Protein AF-0000000084715307 (afdb_homodimer)

Nearest PDB structures (foldseek):
  4mh6-assembly1_A  TM=3.300E-01  e=2.765E+00  Vibrio parahaemolyticus RIMD 2210633
  4mh6-assembly1_A  TM=3.294E-01  e=3.209E+00  Vibrio parahaemolyticus RIMD 2210633

Radius of gyration: 19.78 Å; Cα contacts (8 Å, |Δi|>4): 246; chains: 2; bounding box: 57×47×57 Å

Structure (mmCIF, N/CA/C/O backbone):
data_AF-0000000084715307-model_v1
#
loop_
_entity.id
_entity.type
_entity.pdbx_description
1 polymer 'Imidazolone-5-propionate hydrolase'
#
loop_
_atom_site.group_PDB
_atom_site.id
_atom_site.type_symbol
_atom_site.label_atom_id
_atom_site.label_alt_id
_atom_site.label_comp_id
_atom_site.label_asym_id
_atom_site.label_entity_id
_atom_site.label_seq_id
_atom_site.pdbx_PDB_ins_code
_atom_site.Cartn_x
_atom_site.Cartn_y
_atom_site.Cartn_z
_atom_site.occupancy
_atom_site.B_iso_or_equiv
_atom_site.auth_seq_id
_atom_site.auth_comp_id
_atom_site.auth_asym_id
_atom_site.auth_atom_id
_atom_site.pdbx_PDB_model_num
ATOM 1 N N . MET A 1 1 ? -4.516 2.119 36.062 1 20 1 MET A N 1
ATOM 2 C CA . MET A 1 1 ? -4.984 0.834 35.531 1 20 1 MET A CA 1
ATOM 3 C C . MET A 1 1 ? -5.527 0.979 34.125 1 20 1 MET A C 1
ATOM 5 O O . MET A 1 1 ? -6.609 1.532 33.906 1 20 1 MET A O 1
ATOM 9 N N . THR A 1 2 ? -4.93 1.399 33.156 1 21.66 2 THR A N 1
ATOM 10 C CA . THR A 1 2 ? -5.121 2.209 31.953 1 21.66 2 THR A CA 1
ATOM 11 C C . THR A 1 2 ? -5.77 1.385 30.844 1 21.66 2 THR A C 1
ATOM 13 O O . THR A 1 2 ? -5.199 0.388 30.391 1 21.66 2 THR A O 1
ATOM 16 N N . THR A 1 3 ? -7.184 1.209 30.812 1 20.73 3 THR A N 1
ATOM 17 C CA . THR A 1 3 ? -8.109 0.311 30.125 1 20.73 3 THR A CA 1
ATOM 18 C C . THR A 1 3 ? -7.906 0.372 28.625 1 20.73 3 THR A C 1
ATOM 20 O O . THR A 1 3 ? -7.707 1.451 28.062 1 20.73 3 THR A O 1
ATOM 23 N N . ASN A 1 4 ? -7.602 -0.807 27.938 1 20.56 4 ASN A N 1
ATOM 24 C CA . ASN A 1 4 ? -7.25 -1.441 26.672 1 20.56 4 ASN A CA 1
ATOM 25 C C . ASN A 1 4 ? -8.344 -1.237 25.625 1 20.56 4 ASN A C 1
ATOM 27 O O . ASN A 1 4 ? -9.375 -1.904 25.672 1 20.56 4 ASN A O 1
ATOM 31 N N . ILE A 1 5 ? -8.695 -0.092 25.219 1 23.03 5 ILE A N 1
ATOM 32 C CA . ILE A 1 5 ? -9.844 0.34 24.438 1 23.03 5 ILE A CA 1
ATOM 33 C C . ILE A 1 5 ? -9.82 -0.347 23.078 1 23.03 5 ILE A C 1
ATOM 35 O O . ILE A 1 5 ? -10.688 -0.094 22.234 1 23.03 5 ILE A O 1
ATOM 39 N N . VAL A 1 6 ? -8.633 -0.732 22.547 1 25.78 6 VAL A N 1
ATOM 40 C CA . VAL A 1 6 ? -8.594 -0.983 21.109 1 25.78 6 VAL A CA 1
ATOM 41 C C . VAL A 1 6 ? -9.469 -2.188 20.766 1 25.78 6 VAL A C 1
ATOM 43 O O . VAL A 1 6 ? -9.328 -2.789 19.703 1 25.78 6 VAL A O 1
ATOM 46 N N . ASN A 1 7 ? -10.352 -2.641 21.75 1 18.3 7 ASN A N 1
ATOM 47 C CA . ASN A 1 7 ? -10.883 -3.992 21.609 1 18.3 7 ASN A CA 1
ATOM 48 C C . ASN A 1 7 ? -11.797 -4.105 20.391 1 18.3 7 ASN A C 1
ATOM 50 O O . ASN A 1 7 ? -11.641 -5.016 19.578 1 18.3 7 ASN A O 1
ATOM 54 N N . ASN A 1 8 ? -13.109 -3.732 20.531 1 20.03 8 ASN A N 1
ATOM 55 C CA . ASN A 1 8 ? -14.359 -4.398 20.156 1 20.03 8 ASN A CA 1
ATOM 56 C C . ASN A 1 8 ? -14.781 -4.051 18.734 1 20.03 8 ASN A C 1
ATOM 58 O O . ASN A 1 8 ? -15.68 -3.232 18.547 1 20.03 8 ASN A O 1
ATOM 62 N N . ILE A 1 9 ? -14.047 -3.459 17.938 1 24.08 9 ILE A N 1
ATOM 63 C CA . ILE A 1 9 ? -14.727 -3.1 16.703 1 24.08 9 ILE A CA 1
ATOM 64 C C . ILE A 1 9 ? -15.273 -4.359 16.016 1 24.08 9 ILE A C 1
ATOM 66 O O . ILE A 1 9 ? -15.594 -4.344 14.828 1 24.08 9 ILE A O 1
ATOM 70 N N . TYR A 1 10 ? -15.047 -5.633 16.625 1 24.11 10 TYR A N 1
ATOM 71 C CA . TYR A 1 10 ? -15.461 -6.855 15.953 1 24.11 10 TYR A CA 1
ATOM 72 C C . TYR A 1 10 ? -16.984 -6.977 15.922 1 24.11 10 TYR A C 1
ATOM 74 O O . TYR A 1 10 ? -17.562 -7.637 16.781 1 24.11 10 TYR A O 1
ATOM 82 N N . GLY A 1 11 ? -17.688 -5.914 16.062 1 22.72 11 GLY A N 1
ATOM 83 C CA . GLY A 1 11 ? -19.094 -6.312 16.156 1 22.72 11 GLY A CA 1
ATOM 84 C C . GLY A 1 11 ? -19.5 -7.309 15.094 1 22.72 11 GLY A C 1
ATOM 85 O O . GLY A 1 11 ? -18.828 -7.445 14.07 1 22.72 11 GLY A O 1
ATOM 86 N N . ASP A 1 12 ? -20.609 -8.188 15.414 1 21.28 12 ASP A N 1
ATOM 87 C CA . ASP A 1 12 ? -21.297 -9.367 14.898 1 21.28 12 ASP A CA 1
ATOM 88 C C . ASP A 1 12 ? -22.016 -9.047 13.586 1 21.28 12 ASP A C 1
ATOM 90 O O . ASP A 1 12 ? -22.859 -9.82 13.141 1 21.28 12 ASP A O 1
ATOM 94 N N . ASN A 1 13 ? -22.062 -7.828 13.148 1 21.48 13 ASN A N 1
ATOM 95 C CA . ASN A 1 13 ? -23.109 -7.785 12.133 1 21.48 13 ASN A CA 1
ATOM 96 C C . ASN A 1 13 ? -22.875 -8.836 11.055 1 21.48 13 ASN A C 1
ATOM 98 O O . ASN A 1 13 ? -22.016 -8.664 10.195 1 21.48 13 ASN A O 1
ATOM 102 N N . ALA A 1 14 ? -23.109 -10.18 11.438 1 21.52 14 ALA A N 1
ATOM 103 C CA . ALA A 1 14 ? -23.062 -11.414 10.656 1 21.52 14 ALA A CA 1
ATOM 104 C C . ALA A 1 14 ? -23.844 -11.266 9.352 1 21.52 14 ALA A C 1
ATOM 106 O O . ALA A 1 14 ? -23.344 -11.625 8.281 1 21.52 14 ALA A O 1
ATOM 107 N N . ASN A 1 15 ? -25.25 -11.266 9.438 1 21.28 15 ASN A N 1
ATOM 108 C CA . ASN A 1 15 ? -26.141 -12.164 8.695 1 21.28 15 ASN A CA 1
ATOM 109 C C . ASN A 1 15 ? -26.312 -11.719 7.254 1 21.28 15 ASN A C 1
ATOM 111 O O . ASN A 1 15 ? -27.047 -12.359 6.484 1 21.28 15 ASN A O 1
ATOM 115 N N . VAL A 1 16 ? -26.516 -10.414 7.059 1 22 16 VAL A N 1
ATOM 116 C CA . VAL A 1 16 ? -27.266 -10.336 5.809 1 22 16 VAL A CA 1
ATOM 117 C C . VAL A 1 16 ? -26.391 -10.852 4.66 1 22 16 VAL A C 1
ATOM 119 O O . VAL A 1 16 ? -25.453 -10.18 4.238 1 22 16 VAL A O 1
ATOM 122 N N . ALA A 1 17 ? -26.172 -12.148 4.645 1 25.72 17 ALA A N 1
ATOM 123 C CA . ALA A 1 17 ? -25.594 -12.945 3.57 1 25.72 17 ALA A CA 1
ATOM 124 C C . ALA A 1 17 ? -26.234 -12.609 2.227 1 25.72 17 ALA A C 1
ATOM 126 O O . ALA A 1 17 ? -27.219 -13.234 1.834 1 25.72 17 ALA A O 1
ATOM 127 N N . SER A 1 18 ? -26.734 -11.391 1.98 1 25.28 18 SER A N 1
ATOM 128 C CA . SER A 1 18 ? -27.297 -11.414 0.631 1 25.28 18 SER A CA 1
ATOM 129 C C . SER A 1 18 ? -26.328 -12.062 -0.355 1 25.28 18 SER A C 1
ATOM 131 O O . SER A 1 18 ? -25.109 -11.953 -0.198 1 25.28 18 SER A O 1
ATOM 133 N N . THR A 1 19 ? -26.719 -13.141 -0.978 1 23.44 19 THR A N 1
ATOM 134 C CA . THR A 1 19 ? -26.25 -13.906 -2.127 1 23.44 19 THR A CA 1
ATOM 135 C C . THR A 1 19 ? -25.688 -12.977 -3.203 1 23.44 19 THR A C 1
ATOM 137 O O . THR A 1 19 ? -26.375 -12.68 -4.188 1 23.44 19 THR A O 1
ATOM 140 N N . ALA A 1 20 ? -25.5 -11.711 -2.941 1 27.58 20 ALA A N 1
ATOM 141 C CA . ALA A 1 20 ? -24.953 -11.094 -4.145 1 27.58 20 ALA A CA 1
ATOM 142 C C . ALA A 1 20 ? -23.844 -11.945 -4.75 1 27.58 20 ALA A C 1
ATOM 144 O O . ALA A 1 20 ? -23.016 -12.484 -4.031 1 27.58 20 ALA A O 1
ATOM 145 N N . HIS A 1 21 ? -24.047 -12.633 -5.781 1 25.34 21 HIS A N 1
ATOM 146 C CA . HIS A 1 21 ? -23.203 -13.406 -6.691 1 25.34 21 HIS A CA 1
ATOM 147 C C . HIS A 1 21 ? -21.781 -12.852 -6.727 1 25.34 21 HIS A C 1
ATOM 149 O O . HIS A 1 21 ? -21.578 -11.688 -7.082 1 25.34 21 HIS A O 1
ATOM 155 N N . SER A 1 22 ? -21 -13.023 -5.707 1 32.72 22 SER A N 1
ATOM 156 C CA . SER A 1 22 ? -19.547 -12.883 -5.652 1 32.72 22 SER A CA 1
ATOM 157 C C . SER A 1 22 ? -18.906 -13.117 -7.02 1 32.72 22 SER A C 1
ATOM 159 O O . SER A 1 22 ? -19 -14.227 -7.562 1 32.72 22 SER A O 1
ATOM 161 N N . PRO A 1 23 ? -18.938 -12.18 -7.879 1 33.38 23 PRO A N 1
ATOM 162 C CA . PRO A 1 23 ? -18.375 -12.625 -9.156 1 33.38 23 PRO A CA 1
ATOM 163 C C . PRO A 1 23 ? -17.328 -13.719 -8.992 1 33.38 23 PRO A C 1
ATOM 165 O O . PRO A 1 23 ? -16.734 -13.852 -7.918 1 33.38 23 PRO A O 1
ATOM 168 N N . ASN A 1 24 ? -17.281 -14.875 -9.648 1 31.62 24 ASN A N 1
ATOM 169 C CA . ASN A 1 24 ? -16.5 -16.094 -9.719 1 31.62 24 ASN A CA 1
ATOM 170 C C . ASN A 1 24 ? -15.039 -15.852 -9.352 1 31.62 24 ASN A C 1
ATOM 172 O O . ASN A 1 24 ? -14.352 -15.086 -10.031 1 31.62 24 ASN A O 1
ATOM 176 N N . SER A 1 25 ? -14.617 -15.891 -8.039 1 39.28 25 SER A N 1
ATOM 177 C CA . SER A 1 25 ? -13.266 -15.922 -7.5 1 39.28 25 SER A CA 1
ATOM 178 C C . SER A 1 25 ? -12.266 -16.406 -8.547 1 39.28 25 SER A C 1
ATOM 180 O O . SER A 1 25 ? -11.148 -15.875 -8.633 1 39.28 25 SER A O 1
ATOM 182 N N . GLY A 1 26 ? -12.734 -17.453 -9.148 1 37.62 26 GLY A N 1
ATOM 183 C CA . GLY A 1 26 ? -11.914 -18 -10.219 1 37.62 26 GLY A CA 1
ATOM 184 C C . GLY A 1 26 ? -11.664 -17 -11.336 1 37.62 26 GLY A C 1
ATOM 185 O O . GLY A 1 26 ? -10.555 -16.922 -11.875 1 37.62 26 GLY A O 1
ATOM 186 N N . ALA A 1 27 ? -12.797 -16.391 -11.703 1 40.09 27 ALA A N 1
ATOM 187 C CA . ALA A 1 27 ? -12.664 -15.445 -12.82 1 40.09 27 ALA A CA 1
ATOM 188 C C . ALA A 1 27 ? -11.836 -14.234 -12.422 1 40.09 27 ALA A C 1
ATOM 190 O O . ALA A 1 27 ? -11.023 -13.742 -13.211 1 40.09 27 ALA A O 1
ATOM 191 N N . ALA A 1 28 ? -12.094 -13.805 -11.188 1 44.44 28 ALA A N 1
ATOM 192 C CA . ALA A 1 28 ? -11.289 -12.688 -10.695 1 44.44 28 ALA A CA 1
ATOM 193 C C . ALA A 1 28 ? -9.828 -13.094 -10.555 1 44.44 28 ALA A C 1
ATOM 195 O O . ALA A 1 28 ? -8.93 -12.312 -10.883 1 44.44 28 ALA A O 1
ATOM 196 N N . PHE A 1 29 ? -9.648 -14.367 -10.141 1 49.69 29 PHE A N 1
ATOM 197 C CA . PHE A 1 29 ? -8.289 -14.883 -10.086 1 49.69 29 PHE A CA 1
ATOM 198 C C . PHE A 1 29 ? -7.707 -15.031 -11.484 1 49.69 29 PHE A C 1
ATOM 200 O O . PHE A 1 29 ? -6.555 -14.664 -11.727 1 49.69 29 PHE A O 1
ATOM 207 N N . ALA A 1 30 ? -8.594 -15.5 -12.32 1 45.97 30 ALA A N 1
ATOM 208 C CA . ALA A 1 30 ? -8.141 -15.648 -13.703 1 45.97 30 ALA A CA 1
ATOM 209 C C . ALA A 1 30 ? -7.812 -14.289 -14.32 1 45.97 30 ALA A C 1
ATOM 211 O O . ALA A 1 30 ? -6.805 -14.141 -15.016 1 45.97 30 ALA A O 1
ATOM 212 N N . SER A 1 31 ? -8.625 -13.359 -14.047 1 56.69 31 SER A N 1
ATOM 213 C CA . SER A 1 31 ? -8.383 -12.023 -14.578 1 56.69 31 SER A CA 1
ATOM 214 C C . SER A 1 31 ? -7.18 -11.367 -13.906 1 56.69 31 SER A C 1
ATOM 216 O O . SER A 1 31 ? -6.355 -10.742 -14.57 1 56.69 31 SER A O 1
ATOM 218 N N . GLY A 1 32 ? -7.082 -11.664 -12.594 1 67.38 32 GLY A N 1
ATOM 219 C CA . GLY A 1 32 ? -5.895 -11.18 -11.898 1 67.38 32 GLY A CA 1
ATOM 220 C C . GLY A 1 32 ? -4.613 -11.82 -12.406 1 67.38 32 GLY A C 1
ATOM 221 O O . GLY A 1 32 ? -3.607 -11.141 -12.594 1 67.38 32 GLY A O 1
ATOM 222 N N . ASN A 1 33 ? -4.809 -12.977 -12.812 1 79.56 33 ASN A N 1
ATOM 223 C CA . ASN A 1 33 ? -3.652 -13.711 -13.305 1 79.56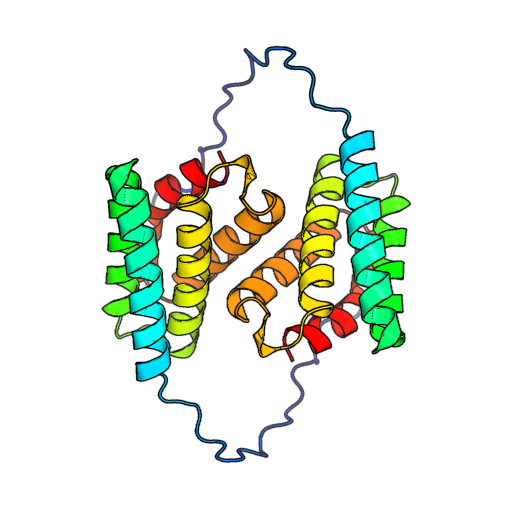 33 ASN A CA 1
ATOM 224 C C . ASN A 1 33 ? -3.188 -13.188 -14.664 1 79.56 33 ASN A C 1
ATOM 226 O O . ASN A 1 33 ? -1.988 -13.039 -14.898 1 79.56 33 ASN A O 1
ATOM 230 N N . ALA A 1 34 ? -4.148 -12.898 -15.453 1 84.56 34 ALA A N 1
ATOM 231 C CA . ALA A 1 34 ? -3.768 -12.375 -16.766 1 84.56 34 ALA A CA 1
ATOM 232 C C . ALA A 1 34 ? -3.059 -11.031 -16.641 1 84.56 34 ALA A C 1
ATOM 234 O O . ALA A 1 34 ? -2.068 -10.773 -17.328 1 84.56 34 ALA A O 1
ATOM 235 N N . ILE A 1 35 ? -3.504 -10.281 -15.797 1 92.12 35 ILE A N 1
ATOM 236 C CA . ILE A 1 35 ? -2.961 -8.938 -15.641 1 92.12 35 ILE A CA 1
ATOM 237 C C . ILE A 1 35 ? -1.547 -9.008 -15.07 1 92.12 35 ILE A C 1
ATOM 239 O O . ILE A 1 35 ? -0.634 -8.352 -15.57 1 92.12 35 ILE A O 1
ATOM 243 N N . ILE A 1 36 ? -1.388 -9.844 -14.086 1 96.19 36 ILE A N 1
ATOM 244 C CA . ILE A 1 36 ? -0.059 -9.906 -13.484 1 96.19 36 ILE A CA 1
ATOM 245 C C . ILE A 1 36 ? 0.923 -10.531 -14.477 1 96.19 36 ILE A C 1
ATOM 247 O O . ILE A 1 36 ? 2.086 -10.125 -14.547 1 96.19 36 ILE A O 1
ATOM 251 N N . ASN A 1 37 ? 0.492 -11.461 -15.266 1 95.62 37 ASN A N 1
ATOM 252 C CA . ASN A 1 37 ? 1.367 -12.062 -16.266 1 95.62 37 ASN A CA 1
ATOM 253 C C . ASN A 1 37 ? 1.799 -11.055 -17.328 1 95.62 37 ASN A C 1
ATOM 255 O O . ASN A 1 37 ? 2.93 -11.102 -17.812 1 95.62 37 ASN A O 1
ATOM 259 N N . GLN A 1 38 ? 0.954 -10.219 -17.609 1 96.38 38 GLN A N 1
ATOM 260 C CA . GLN A 1 38 ? 1.314 -9.148 -18.531 1 96.38 38 GLN A CA 1
ATOM 261 C C . GLN A 1 38 ? 2.406 -8.258 -17.938 1 96.38 38 GLN A C 1
ATOM 263 O O . GLN A 1 38 ? 3.365 -7.902 -18.625 1 96.38 38 GLN A O 1
ATOM 268 N N . HIS A 1 39 ? 2.258 -7.883 -16.719 1 97.44 39 HIS A N 1
ATOM 269 C CA . HIS A 1 39 ? 3.275 -7.066 -16.062 1 97.44 39 HIS A CA 1
ATOM 270 C C . HIS A 1 39 ? 4.609 -7.801 -15.992 1 97.44 39 HIS A C 1
ATOM 272 O O . HIS A 1 39 ? 5.66 -7.215 -16.25 1 97.44 39 HIS A O 1
ATOM 278 N N . ILE A 1 40 ? 4.531 -9.047 -15.656 1 98 40 ILE A N 1
ATOM 279 C CA . ILE A 1 40 ? 5.742 -9.852 -15.555 1 98 40 ILE A CA 1
ATOM 280 C C . ILE A 1 40 ? 6.426 -9.93 -16.922 1 98 40 ILE A C 1
ATOM 282 O O . ILE A 1 40 ? 7.652 -9.859 -17.016 1 98 40 ILE A O 1
ATOM 286 N N . GLY A 1 41 ? 5.621 -10.078 -17.922 1 97.12 41 GLY A N 1
ATOM 287 C CA . GLY A 1 41 ? 6.176 -10.055 -19.266 1 97.12 41 GLY A CA 1
ATOM 288 C C . GLY A 1 41 ? 6.906 -8.766 -19.578 1 97.12 41 GLY A C 1
ATOM 289 O O . GLY A 1 41 ? 7.984 -8.789 -20.172 1 97.12 41 GLY A O 1
ATOM 290 N N . ASN A 1 42 ? 6.359 -7.66 -19.219 1 97.38 42 ASN A N 1
ATOM 291 C CA . ASN A 1 42 ? 6.992 -6.363 -19.422 1 97.38 42 ASN A CA 1
ATOM 292 C C . ASN A 1 42 ? 8.305 -6.246 -18.656 1 97.38 42 ASN A C 1
ATOM 294 O O . ASN A 1 42 ? 9.273 -5.668 -19.141 1 97.38 42 ASN A O 1
ATOM 298 N N . ILE A 1 43 ? 8.344 -6.758 -17.484 1 98.12 43 ILE A N 1
ATOM 299 C CA . ILE A 1 43 ? 9.539 -6.723 -16.656 1 98.12 43 ILE A CA 1
ATOM 300 C C . ILE A 1 43 ? 10.641 -7.574 -17.281 1 98.12 43 ILE A C 1
ATOM 302 O O . ILE A 1 43 ? 11.812 -7.188 -17.281 1 98.12 43 ILE A O 1
A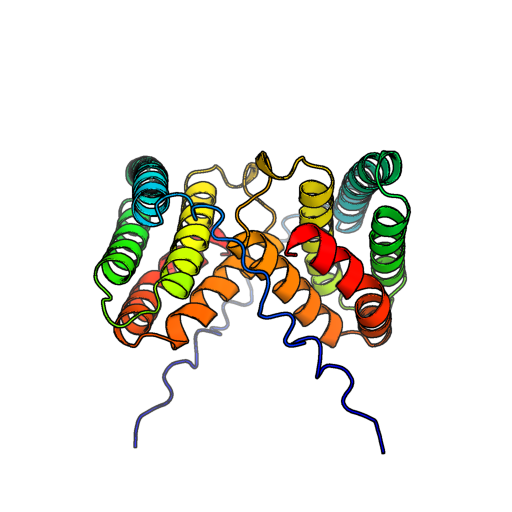TOM 306 N N . GLN A 1 44 ? 10.227 -8.703 -17.797 1 96.69 44 GLN A N 1
ATOM 307 C CA . GLN A 1 44 ? 11.156 -9.695 -18.344 1 96.69 44 GLN A CA 1
ATOM 308 C C . GLN A 1 44 ? 12.008 -9.094 -19.453 1 96.69 44 GLN A C 1
ATOM 310 O O . GLN A 1 44 ? 13.172 -9.469 -19.625 1 96.69 44 GLN A O 1
ATOM 315 N N . GLN A 1 45 ? 11.453 -8.164 -20.141 1 94.56 45 GLN A N 1
ATOM 316 C CA . GLN A 1 45 ? 12.156 -7.531 -21.25 1 94.56 45 GLN A CA 1
ATOM 317 C C . GLN A 1 45 ? 13.375 -6.758 -20.766 1 94.56 45 GLN A C 1
ATOM 319 O O . GLN A 1 45 ? 14.367 -6.629 -21.5 1 94.56 45 GLN A O 1
ATOM 324 N N . GLY A 1 46 ? 13.359 -6.332 -19.562 1 94.5 46 GLY A N 1
ATOM 325 C CA . GLY A 1 46 ? 14.461 -5.516 -19.078 1 94.5 46 GLY A CA 1
ATOM 326 C C . GLY A 1 46 ? 15.211 -6.152 -17.922 1 94.5 46 GLY A C 1
ATOM 327 O O . GLY A 1 46 ? 16.359 -5.781 -17.641 1 94.5 46 GLY A O 1
ATOM 328 N N . ASN A 1 47 ? 14.555 -7.062 -17.234 1 97.44 47 ASN A N 1
ATOM 329 C CA . ASN A 1 47 ? 15.133 -7.652 -16.031 1 97.44 47 ASN A CA 1
ATOM 330 C C . ASN A 1 47 ? 14.617 -9.07 -15.805 1 97.44 47 ASN A C 1
ATOM 332 O O . ASN A 1 47 ? 13.648 -9.266 -15.062 1 97.44 47 ASN A O 1
ATOM 336 N N . GLN A 1 48 ? 15.305 -10.062 -16.312 1 97.94 48 GLN A N 1
ATOM 337 C CA . GLN A 1 48 ? 14.883 -11.453 -16.281 1 97.94 48 GLN A CA 1
ATOM 338 C C . GLN A 1 48 ? 14.852 -11.977 -14.844 1 97.94 48 GLN A C 1
ATOM 340 O O . GLN A 1 48 ? 13.953 -12.734 -14.477 1 97.94 48 GLN A O 1
ATOM 345 N N . GLU A 1 49 ? 15.82 -11.594 -14.078 1 98.44 49 GLU A N 1
ATOM 346 C CA . GLU A 1 49 ? 15.891 -12.055 -12.695 1 98.44 49 GLU A CA 1
ATOM 347 C C . GLU A 1 49 ? 14.688 -11.578 -11.898 1 98.44 49 GLU A C 1
ATOM 349 O O . GLU A 1 49 ? 14.086 -12.352 -11.148 1 98.44 49 GLU A O 1
ATOM 354 N N . LEU A 1 50 ? 14.391 -10.336 -12.102 1 98.75 50 LEU A N 1
ATOM 355 C CA . LEU A 1 50 ? 13.234 -9.773 -11.414 1 98.75 50 LEU A CA 1
ATOM 356 C C . LEU A 1 50 ? 11.945 -10.445 -11.867 1 98.75 50 LEU A C 1
ATOM 358 O O . LEU A 1 50 ? 11.094 -10.773 -11.047 1 98.75 50 LEU A O 1
ATOM 362 N N . ALA A 1 51 ? 11.789 -10.68 -13.133 1 98.75 51 ALA A N 1
ATOM 363 C CA . ALA A 1 51 ? 10.609 -11.367 -13.664 1 98.75 51 ALA A CA 1
ATOM 364 C C . ALA A 1 51 ? 10.484 -12.773 -13.078 1 98.75 51 ALA A C 1
ATOM 366 O O . ALA A 1 51 ? 9.391 -13.188 -12.688 1 98.75 51 ALA A O 1
ATOM 367 N N . ASN A 1 52 ? 11.578 -13.453 -12.992 1 98.69 52 ASN A N 1
ATOM 368 C CA . ASN A 1 52 ? 11.586 -14.797 -12.43 1 98.69 52 ASN A CA 1
ATOM 369 C C . ASN A 1 52 ? 11.164 -14.789 -10.961 1 98.69 52 ASN A C 1
ATOM 371 O O . ASN A 1 52 ? 10.477 -15.703 -10.5 1 98.69 52 ASN A O 1
ATOM 375 N N . ALA A 1 53 ? 11.609 -13.773 -10.234 1 98.81 53 ALA A N 1
ATOM 376 C CA . ALA A 1 53 ? 11.211 -13.664 -8.828 1 98.81 53 ALA A CA 1
ATOM 377 C C . ALA A 1 53 ? 9.695 -13.547 -8.703 1 98.81 53 ALA A C 1
ATOM 379 O O . ALA A 1 53 ? 9.078 -14.273 -7.91 1 98.81 53 ALA A O 1
ATOM 380 N N . PHE A 1 54 ? 9.109 -12.688 -9.484 1 98.69 54 PHE A N 1
ATOM 381 C CA . PHE A 1 54 ? 7.66 -12.539 -9.461 1 98.69 54 PHE A CA 1
ATOM 382 C C . PHE A 1 54 ? 6.969 -13.836 -9.859 1 98.69 54 PHE A C 1
ATOM 384 O O . PHE A 1 54 ? 5.977 -14.234 -9.25 1 98.69 54 PHE A O 1
ATOM 391 N N . LYS A 1 55 ? 7.469 -14.531 -10.891 1 98.19 55 LYS A N 1
ATOM 392 C CA . LYS A 1 55 ? 6.867 -15.773 -11.375 1 98.19 55 LYS A CA 1
ATOM 393 C C . LYS A 1 55 ? 6.867 -16.844 -10.289 1 98.19 55 LYS A C 1
ATOM 395 O O . LYS A 1 55 ? 5.883 -17.562 -10.125 1 98.19 55 LYS A O 1
ATOM 400 N N . ASN A 1 56 ? 7.875 -16.906 -9.602 1 98.25 56 ASN A N 1
ATOM 401 C CA . ASN A 1 56 ? 7.992 -17.953 -8.578 1 98.25 56 ASN A CA 1
ATOM 402 C C . ASN A 1 56 ? 7.066 -17.688 -7.398 1 98.25 56 ASN A C 1
ATOM 404 O O . ASN A 1 56 ? 6.453 -18.609 -6.859 1 98.25 56 ASN A O 1
ATOM 408 N N . VAL A 1 57 ? 6.965 -16.422 -7 1 98 57 VAL A N 1
ATOM 409 C CA . VAL A 1 57 ? 6.023 -16.094 -5.934 1 98 57 VAL A CA 1
ATOM 410 C C . VAL A 1 57 ? 4.594 -16.344 -6.406 1 98 57 VAL A C 1
ATOM 412 O O . VAL A 1 57 ? 3.781 -16.906 -5.664 1 98 57 VAL A O 1
ATOM 415 N N . LEU A 1 58 ? 4.352 -15.969 -7.625 1 97.38 58 LEU A N 1
ATOM 416 C CA . LEU A 1 58 ? 3.021 -16.188 -8.18 1 97.38 58 LEU A CA 1
ATOM 417 C C . LEU A 1 58 ? 2.695 -17.688 -8.234 1 97.38 58 LEU A C 1
ATOM 419 O O . LEU A 1 58 ? 1.584 -18.094 -7.887 1 97.38 58 LEU A O 1
ATOM 423 N N . GLU A 1 59 ? 3.641 -18.453 -8.641 1 96.5 59 GLU A N 1
ATOM 424 C CA . GLU A 1 59 ? 3.441 -19.906 -8.727 1 96.5 59 GLU A CA 1
ATOM 425 C C . GLU A 1 59 ? 3.189 -20.5 -7.344 1 96.5 59 GLU A C 1
ATOM 427 O O . GLU A 1 59 ? 2.328 -21.375 -7.184 1 96.5 59 GLU A O 1
ATOM 432 N N . ALA A 1 60 ? 3.967 -20.047 -6.375 1 96.38 60 ALA A N 1
ATOM 433 C CA . ALA A 1 60 ? 3.75 -20.516 -5.008 1 96.38 60 ALA A CA 1
ATOM 434 C C . ALA A 1 60 ? 2.34 -20.172 -4.531 1 96.38 60 ALA A C 1
ATOM 436 O O . ALA A 1 60 ? 1.698 -20.984 -3.852 1 96.38 60 ALA A O 1
ATOM 437 N N . LEU A 1 61 ? 1.895 -19 -4.879 1 95.31 61 LEU A N 1
ATOM 438 C CA . LEU A 1 61 ? 0.556 -18.547 -4.508 1 95.31 61 LEU A CA 1
ATOM 439 C C . LEU A 1 61 ? -0.509 -19.422 -5.156 1 95.31 61 LEU A C 1
ATOM 441 O O . LEU A 1 61 ? -1.479 -19.828 -4.504 1 95.31 61 LEU A O 1
ATOM 445 N N . LYS A 1 62 ? -0.333 -19.766 -6.352 1 92.06 62 LYS A N 1
ATOM 446 C CA . LYS A 1 62 ? -1.31 -20.516 -7.137 1 92.06 62 LYS A CA 1
ATOM 447 C C . LYS A 1 62 ? -1.378 -21.969 -6.691 1 92.06 62 LYS A C 1
ATOM 449 O O . LYS A 1 62 ? -2.441 -22.594 -6.738 1 92.06 62 LYS A O 1
ATOM 454 N N . THR A 1 63 ? -0.321 -22.406 -6.254 1 92.25 63 THR A N 1
ATOM 455 C CA . THR A 1 63 ? -0.249 -23.844 -6.016 1 92.25 63 THR A CA 1
ATOM 456 C C . THR A 1 63 ? -0.417 -24.156 -4.531 1 92.25 63 THR A C 1
ATOM 458 O O . THR A 1 63 ? -0.419 -25.328 -4.133 1 92.25 63 THR A O 1
ATOM 461 N N . ASP A 1 64 ? -0.502 -23.078 -3.73 1 91.25 64 ASP A N 1
ATOM 462 C CA . ASP A 1 64 ? -0.66 -23.297 -2.295 1 91.25 64 ASP A CA 1
ATOM 463 C C . ASP A 1 64 ? -2.102 -23.656 -1.949 1 91.25 64 ASP A C 1
ATOM 465 O O . ASP A 1 64 ? -2.91 -22.781 -1.639 1 91.25 64 ASP A O 1
ATOM 469 N N . ALA A 1 65 ? -2.381 -24.891 -1.797 1 85.75 65 ALA A N 1
ATOM 470 C CA . ALA A 1 65 ? -3.734 -25.391 -1.562 1 85.75 65 ALA A CA 1
ATOM 471 C C . ALA A 1 65 ? -4.168 -25.141 -0.122 1 85.75 65 ALA A C 1
ATOM 473 O O . ALA A 1 65 ? -5.363 -25.109 0.176 1 85.75 65 ALA A O 1
ATOM 474 N N . ALA A 1 66 ? -3.232 -25.016 0.735 1 88.81 66 ALA A N 1
ATOM 475 C CA . ALA A 1 66 ? -3.541 -24.844 2.154 1 88.81 66 ALA A CA 1
ATOM 476 C C . ALA A 1 66 ? -3.885 -23.406 2.48 1 88.81 66 ALA A C 1
ATOM 478 O O . ALA A 1 66 ? -4.445 -23.109 3.543 1 88.81 66 ALA A O 1
ATOM 479 N N . LEU A 1 67 ? -3.566 -22.516 1.613 1 92.75 67 LEU A N 1
ATOM 480 C CA . LEU A 1 67 ? -3.809 -21.094 1.848 1 92.75 67 LEU A CA 1
ATOM 481 C C . LEU A 1 67 ? -5.285 -20.75 1.66 1 92.75 67 LEU A C 1
ATOM 483 O O . LEU A 1 67 ? -5.887 -21.125 0.654 1 92.75 67 LEU A O 1
ATOM 487 N N . ASP A 1 68 ? -5.891 -20.062 2.67 1 93.69 68 ASP A N 1
ATOM 488 C CA . ASP A 1 68 ? -7.262 -19.562 2.58 1 93.69 68 ASP A CA 1
ATOM 489 C C . ASP A 1 68 ? -7.473 -18.766 1.297 1 93.69 68 ASP A C 1
ATOM 491 O O . ASP A 1 68 ? -6.641 -17.938 0.931 1 93.69 68 ASP A O 1
ATOM 495 N N . PRO A 1 69 ? -8.523 -19.047 0.59 1 93.12 69 PRO A N 1
ATOM 496 C CA . PRO A 1 69 ? -8.781 -18.344 -0.669 1 93.12 69 PRO A CA 1
ATOM 497 C C . PRO A 1 69 ? -8.766 -16.828 -0.512 1 93.12 69 PRO A C 1
ATOM 499 O O . PRO A 1 69 ? -8.305 -16.109 -1.406 1 93.12 69 PRO A O 1
ATOM 502 N N . ALA A 1 70 ? -9.242 -16.312 0.577 1 93.75 70 ALA A N 1
ATOM 503 C CA . ALA A 1 70 ? -9.25 -14.875 0.79 1 93.75 70 ALA A CA 1
ATOM 504 C C . ALA A 1 70 ? -7.824 -14.336 0.924 1 93.75 70 ALA A C 1
ATOM 506 O O . ALA A 1 70 ? -7.508 -13.266 0.397 1 93.75 70 ALA A O 1
ATOM 507 N N . LYS A 1 71 ? -7.008 -15.055 1.601 1 96.25 71 LYS A N 1
ATOM 508 C CA . LYS A 1 71 ? -5.609 -14.656 1.753 1 96.25 71 LYS A CA 1
ATOM 509 C C . LYS A 1 71 ? -4.859 -14.781 0.431 1 96.25 71 LYS A C 1
ATOM 511 O O . LYS A 1 71 ? -3.975 -13.969 0.138 1 96.25 71 LYS A O 1
ATOM 516 N N . ARG A 1 72 ? -5.238 -15.742 -0.317 1 95.5 72 ARG A N 1
ATOM 517 C CA . ARG A 1 72 ? -4.645 -15.891 -1.642 1 95.5 72 ARG A CA 1
ATOM 518 C C . ARG A 1 72 ? -4.984 -14.703 -2.531 1 95.5 72 ARG A C 1
ATOM 520 O O . ARG A 1 72 ? -4.109 -14.156 -3.209 1 95.5 72 ARG A O 1
ATOM 527 N N . ALA A 1 73 ? -6.219 -14.359 -2.473 1 94.25 73 ALA A N 1
ATOM 528 C CA . ALA A 1 73 ? -6.664 -13.219 -3.268 1 94.25 73 ALA A CA 1
ATOM 529 C C . ALA A 1 73 ? -5.973 -11.93 -2.82 1 94.25 73 ALA A C 1
ATOM 531 O O . ALA A 1 73 ? -5.574 -11.109 -3.65 1 94.25 73 ALA A O 1
ATOM 532 N N . GLU A 1 74 ? -5.805 -11.789 -1.535 1 96.38 74 GLU A N 1
ATOM 533 C CA . GLU A 1 74 ? -5.109 -10.633 -0.974 1 96.38 74 GLU A CA 1
ATOM 534 C C . GLU A 1 74 ? -3.674 -10.555 -1.483 1 96.38 74 GLU A C 1
ATOM 536 O O . GLU A 1 74 ? -3.248 -9.516 -1.993 1 96.38 74 GLU A O 1
ATOM 541 N N . ALA A 1 75 ? -2.992 -11.609 -1.423 1 97 75 ALA A N 1
ATOM 542 C CA . ALA A 1 75 ? -1.597 -11.648 -1.852 1 97 75 ALA A CA 1
ATOM 543 C C . ALA A 1 75 ? -1.479 -11.438 -3.357 1 97 75 ALA A C 1
ATOM 545 O O . ALA A 1 75 ? -0.546 -10.773 -3.824 1 97 75 ALA A O 1
ATOM 546 N N . GLU A 1 76 ? -2.393 -12.008 -4.055 1 96.81 76 GLU A N 1
ATOM 547 C CA . GLU A 1 76 ? -2.367 -11.852 -5.508 1 96.81 76 GLU A CA 1
ATOM 548 C C . GLU A 1 76 ? -2.547 -10.383 -5.906 1 96.81 76 GLU A C 1
ATOM 550 O O . GLU A 1 76 ? -1.869 -9.898 -6.812 1 96.81 76 GLU A O 1
ATOM 555 N N . GLN A 1 77 ? -3.445 -9.727 -5.293 1 97.25 77 GLN A N 1
ATOM 556 C CA . GLN A 1 77 ? -3.662 -8.305 -5.566 1 97.25 77 GLN A CA 1
ATOM 557 C C . GLN A 1 77 ? -2.42 -7.488 -5.23 1 97.25 77 GLN A C 1
ATOM 559 O O . GLN A 1 77 ? -2.023 -6.609 -5.996 1 97.25 77 GLN A O 1
ATOM 564 N N . GLN A 1 78 ? -1.816 -7.75 -4.145 1 98 78 GLN A N 1
ATOM 565 C CA . GLN A 1 78 ? -0.605 -7.047 -3.734 1 98 78 GLN A CA 1
ATOM 566 C C . GLN A 1 78 ? 0.542 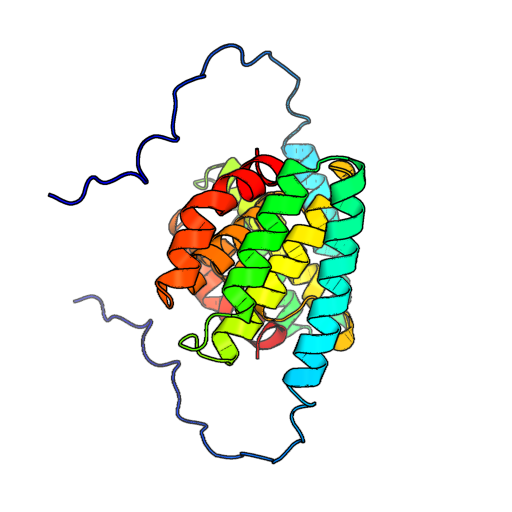-7.316 -4.703 1 98 78 GLN A C 1
ATOM 568 O O . GLN A 1 78 ? 1.239 -6.391 -5.121 1 98 78 GLN A O 1
ATOM 573 N N . LEU A 1 79 ? 0.665 -8.562 -5.062 1 98.5 79 LEU A N 1
ATOM 574 C CA . LEU A 1 79 ? 1.729 -8.93 -5.988 1 98.5 79 LEU A CA 1
ATOM 575 C C . LEU A 1 79 ? 1.518 -8.266 -7.348 1 98.5 79 LEU A C 1
ATOM 577 O O . LEU A 1 79 ? 2.479 -7.832 -7.984 1 98.5 79 LEU A O 1
ATOM 581 N N . THR A 1 80 ? 0.286 -8.242 -7.777 1 98.19 80 THR A N 1
ATOM 582 C CA . THR A 1 80 ? -0.04 -7.609 -9.047 1 98.19 80 THR A CA 1
ATOM 583 C C . THR A 1 80 ? 0.325 -6.129 -9.023 1 98.19 80 THR A C 1
ATOM 585 O O . THR A 1 80 ? 0.91 -5.613 -9.977 1 98.19 80 THR A O 1
ATOM 588 N N . PHE A 1 81 ? 0.027 -5.512 -7.961 1 98.19 81 PHE A N 1
ATOM 589 C CA . PHE A 1 81 ? 0.383 -4.105 -7.797 1 98.19 81 PHE A CA 1
ATOM 590 C C . PHE A 1 81 ? 1.894 -3.92 -7.867 1 98.19 81 PHE A C 1
ATOM 592 O O . PHE A 1 81 ? 2.381 -3.014 -8.547 1 98.19 81 PHE A O 1
ATOM 599 N N . LEU A 1 82 ? 2.609 -4.711 -7.203 1 98.75 82 LEU A N 1
ATOM 600 C CA . LEU A 1 82 ? 4.062 -4.586 -7.176 1 98.75 82 LEU A CA 1
ATOM 601 C C . LEU A 1 82 ? 4.656 -4.848 -8.555 1 98.75 82 LEU A C 1
ATOM 603 O O . LEU A 1 82 ? 5.609 -4.18 -8.961 1 98.75 82 LEU A O 1
ATOM 607 N N . ALA A 1 83 ? 4.07 -5.828 -9.227 1 98.69 83 ALA A N 1
ATOM 608 C CA . ALA A 1 83 ? 4.543 -6.105 -10.578 1 98.69 83 ALA A CA 1
ATOM 609 C C . ALA A 1 83 ? 4.273 -4.922 -11.508 1 98.69 83 ALA A C 1
ATOM 611 O O . ALA A 1 83 ? 5.102 -4.59 -12.359 1 98.69 83 ALA A O 1
ATOM 612 N N . GLU A 1 84 ? 3.139 -4.367 -11.359 1 98.25 84 GLU A N 1
ATOM 613 C CA . GLU A 1 84 ? 2.826 -3.17 -12.133 1 98.25 84 GLU A CA 1
ATOM 614 C C . GLU A 1 84 ? 3.848 -2.066 -11.875 1 98.25 84 GLU A C 1
ATOM 616 O O . GLU A 1 84 ? 4.328 -1.426 -12.82 1 98.25 84 GLU A O 1
ATOM 621 N N . GLN A 1 85 ? 4.141 -1.836 -10.602 1 98.12 85 GLN A N 1
ATOM 622 C CA . GLN A 1 85 ? 5.125 -0.814 -10.258 1 98.12 85 GLN A CA 1
ATOM 623 C C . GLN A 1 85 ? 6.496 -1.153 -10.844 1 98.12 85 GLN A C 1
ATOM 625 O O . GLN A 1 85 ? 7.195 -0.274 -11.344 1 98.12 85 GLN A O 1
ATOM 630 N N . ALA A 1 86 ? 6.844 -2.391 -10.797 1 98.56 86 ALA A N 1
ATOM 631 C CA . ALA A 1 86 ? 8.164 -2.816 -11.258 1 98.56 86 ALA A CA 1
ATOM 632 C C . ALA A 1 86 ? 8.289 -2.656 -12.773 1 98.56 86 ALA A C 1
ATOM 634 O O . ALA A 1 86 ? 9.398 -2.533 -13.297 1 98.56 86 ALA A O 1
ATOM 635 N N . ALA A 1 87 ? 7.145 -2.691 -13.422 1 97.62 87 ALA A N 1
ATOM 636 C CA . ALA A 1 87 ? 7.145 -2.566 -14.875 1 97.62 87 ALA A CA 1
ATOM 637 C C . ALA A 1 87 ? 7.238 -1.104 -15.297 1 97.62 87 ALA A C 1
ATOM 639 O O . ALA A 1 87 ? 7.445 -0.805 -16.484 1 97.62 87 ALA A O 1
ATOM 640 N N . LYS A 1 88 ? 7.094 -0.249 -14.406 1 96.5 88 LYS A N 1
ATOM 641 C CA . LYS A 1 88 ? 7.164 1.184 -14.68 1 96.5 88 LYS A CA 1
ATOM 642 C C . LYS A 1 88 ? 8.586 1.709 -14.484 1 96.5 88 LYS A C 1
ATOM 644 O O . LYS A 1 88 ? 9.375 1.116 -13.75 1 96.5 88 LYS A O 1
ATOM 649 N N . SER A 1 89 ? 8.789 2.875 -15.18 1 94.75 89 SER A N 1
ATOM 650 C CA . SER A 1 89 ? 10.016 3.596 -14.828 1 94.75 89 SER A CA 1
ATOM 651 C C . SER A 1 89 ? 9.938 4.16 -13.414 1 94.75 89 SER A C 1
ATOM 653 O O . SER A 1 89 ? 8.844 4.336 -12.867 1 94.75 89 SER A O 1
ATOM 655 N N . LYS A 1 90 ? 11.047 4.391 -12.812 1 94.19 90 LYS A N 1
ATOM 656 C CA . LYS A 1 90 ? 11.102 4.832 -11.43 1 94.19 90 LYS A CA 1
ATOM 657 C C . LYS A 1 90 ? 10.25 6.082 -11.211 1 94.19 90 LYS A C 1
ATOM 659 O O . LYS A 1 90 ? 9.578 6.215 -10.188 1 94.19 90 LYS A O 1
ATOM 664 N N . GLN A 1 91 ? 10.195 6.973 -12.18 1 93.62 91 GLN A N 1
ATOM 665 C CA . GLN A 1 91 ? 9.5 8.25 -12.047 1 93.62 91 GLN A CA 1
ATOM 666 C C . GLN A 1 91 ? 7.984 8.062 -12.109 1 93.62 91 GLN A C 1
ATOM 668 O O . GLN A 1 91 ? 7.23 8.93 -11.664 1 93.62 91 GLN A O 1
ATOM 673 N N . GLN A 1 92 ? 7.559 6.914 -12.586 1 96 92 GLN A N 1
ATOM 674 C CA . GLN A 1 92 ? 6.129 6.68 -12.781 1 96 92 GLN A CA 1
ATOM 675 C C . GLN A 1 92 ? 5.555 5.828 -11.656 1 96 92 GLN A C 1
ATOM 677 O O . GLN A 1 92 ? 4.34 5.613 -11.594 1 96 92 GLN A O 1
ATOM 682 N N . ARG A 1 93 ? 6.469 5.473 -10.758 1 97.69 93 ARG A N 1
ATOM 683 C CA . ARG A 1 93 ? 6.027 4.594 -9.688 1 97.69 93 ARG A CA 1
ATOM 684 C C . ARG A 1 93 ? 5.332 5.383 -8.578 1 97.69 93 ARG A C 1
ATOM 686 O O . ARG A 1 93 ? 5.512 6.598 -8.477 1 97.69 93 ARG A O 1
ATOM 693 N N . GLN A 1 94 ? 4.551 4.629 -7.906 1 97.12 94 GLN A N 1
ATOM 694 C CA . GLN A 1 94 ? 4.062 5.191 -6.652 1 97.12 94 GLN A CA 1
ATOM 695 C C . GLN A 1 94 ? 5.219 5.527 -5.711 1 97.12 94 GLN A C 1
ATOM 697 O O . GLN A 1 94 ? 6.309 4.961 -5.836 1 97.12 94 GLN A O 1
ATOM 702 N N . PRO A 1 95 ? 4.906 6.457 -4.793 1 95.75 95 PRO A N 1
ATOM 703 C CA . PRO A 1 95 ? 5.953 6.805 -3.83 1 95.75 95 PRO A CA 1
ATOM 704 C C . PRO A 1 95 ? 6.43 5.605 -3.018 1 95.75 95 PRO A C 1
ATOM 706 O O . PRO A 1 95 ? 5.668 4.66 -2.801 1 95.75 95 PRO A O 1
ATOM 709 N N . LEU A 1 96 ? 7.559 5.695 -2.541 1 97.44 96 LEU A N 1
ATOM 710 C CA . LEU A 1 96 ? 8.242 4.602 -1.859 1 97.44 96 LEU A CA 1
ATOM 711 C C . LEU A 1 96 ? 7.441 4.125 -0.655 1 97.44 96 LEU A C 1
ATOM 713 O O . LEU A 1 96 ? 7.355 2.92 -0.399 1 97.44 96 LEU A O 1
ATOM 717 N N . ALA A 1 97 ? 6.875 5.016 0.072 1 97.38 97 ALA A N 1
ATOM 718 C CA . ALA A 1 97 ? 6.133 4.652 1.274 1 97.38 97 ALA A CA 1
ATOM 719 C C . ALA A 1 97 ? 4.949 3.754 0.936 1 97.38 97 ALA A C 1
ATOM 721 O O . ALA A 1 97 ? 4.59 2.869 1.717 1 97.38 97 ALA A O 1
ATOM 722 N N . VAL A 1 98 ? 4.348 3.982 -0.213 1 98.31 98 VAL A N 1
ATOM 723 C CA . VAL A 1 98 ? 3.227 3.164 -0.666 1 98.31 98 VAL A CA 1
ATOM 724 C C . VAL A 1 98 ? 3.727 1.777 -1.064 1 98.31 98 VAL A C 1
ATOM 726 O O . VAL A 1 98 ? 3.162 0.764 -0.646 1 98.31 98 VAL A O 1
ATOM 729 N N . ILE A 1 99 ? 4.781 1.796 -1.799 1 98.75 99 ILE A N 1
ATOM 730 C CA . ILE A 1 99 ? 5.363 0.536 -2.25 1 98.75 99 ILE A CA 1
ATOM 731 C C . ILE A 1 99 ? 5.781 -0.299 -1.042 1 98.75 99 ILE A C 1
ATOM 733 O O . ILE A 1 99 ? 5.477 -1.492 -0.969 1 98.75 99 ILE A O 1
ATOM 737 N N . LYS A 1 100 ? 6.391 0.306 -0.089 1 98.56 100 LYS A N 1
ATOM 738 C CA . LYS A 1 100 ? 6.852 -0.398 1.104 1 98.56 100 LYS A CA 1
ATOM 739 C C . LYS A 1 100 ? 5.676 -0.941 1.91 1 98.56 100 LYS A C 1
ATOM 741 O O . LYS A 1 100 ? 5.773 -2.006 2.523 1 98.56 100 LYS A O 1
ATOM 746 N N . SER A 1 101 ? 4.617 -0.191 1.933 1 98.62 101 SER A N 1
ATOM 747 C CA . SER A 1 101 ? 3.424 -0.669 2.623 1 98.62 101 SER A CA 1
ATOM 748 C C . SER A 1 101 ? 2.91 -1.966 2.006 1 98.62 101 SER A C 1
ATOM 750 O O . SER A 1 101 ? 2.549 -2.9 2.723 1 98.62 101 SER A O 1
ATOM 752 N N . VAL A 1 102 ? 2.918 -2.027 0.715 1 98.69 102 VAL A N 1
ATOM 753 C CA . VAL A 1 102 ? 2.383 -3.201 0.033 1 98.69 102 VAL A CA 1
ATOM 754 C C . VAL A 1 102 ? 3.354 -4.371 0.178 1 98.69 102 VAL A C 1
ATOM 756 O O . VAL A 1 102 ? 2.932 -5.516 0.351 1 98.69 102 VAL A O 1
ATOM 759 N N . LEU A 1 103 ? 4.645 -4.059 0.131 1 98.75 103 LEU A N 1
ATOM 760 C CA . LEU A 1 103 ? 5.633 -5.094 0.403 1 98.75 103 LEU A CA 1
ATOM 761 C C . LEU A 1 103 ? 5.426 -5.691 1.791 1 98.75 103 LEU A C 1
ATOM 763 O O . LEU A 1 103 ? 5.469 -6.914 1.958 1 98.75 103 LEU A O 1
ATOM 767 N N . SER A 1 104 ? 5.156 -4.879 2.734 1 98 104 SER A N 1
ATOM 768 C CA . SER A 1 104 ? 4.887 -5.348 4.09 1 98 104 SER A CA 1
ATOM 769 C C . SER A 1 104 ? 3.596 -6.156 4.148 1 98 104 SER A C 1
ATOM 771 O O . SER A 1 104 ? 3.492 -7.117 4.914 1 98 104 SER A O 1
ATOM 773 N N . GLY A 1 105 ? 2.662 -5.723 3.363 1 97.88 105 GLY A N 1
ATOM 774 C CA . GLY A 1 105 ? 1.396 -6.438 3.307 1 97.88 105 GLY A CA 1
ATOM 775 C C . GLY A 1 105 ? 1.541 -7.875 2.85 1 97.88 105 GLY A C 1
ATOM 776 O O . GLY A 1 105 ? 1.019 -8.789 3.49 1 97.88 105 GLY A O 1
ATOM 777 N N . ILE A 1 106 ? 2.254 -8.094 1.796 1 97.62 106 ILE A N 1
ATOM 778 C CA . ILE A 1 106 ? 2.385 -9.453 1.286 1 97.62 106 ILE A CA 1
ATOM 779 C C . ILE A 1 106 ? 3.217 -10.289 2.256 1 97.62 106 ILE A C 1
ATOM 781 O O . ILE A 1 106 ? 2.957 -11.477 2.438 1 97.62 106 ILE A O 1
ATOM 785 N N . ALA A 1 107 ? 4.242 -9.672 2.879 1 97.25 107 ALA A N 1
ATOM 786 C CA . ALA A 1 107 ? 5.035 -10.383 3.879 1 97.25 107 ALA A CA 1
ATOM 787 C C . ALA A 1 107 ? 4.152 -10.891 5.016 1 97.25 107 ALA A C 1
ATOM 789 O O . ALA A 1 107 ? 4.359 -11.992 5.523 1 97.25 107 ALA A O 1
ATOM 790 N N . GLN A 1 108 ? 3.213 -10.125 5.375 1 96.5 108 GLN A N 1
ATOM 791 C CA . GLN A 1 108 ? 2.297 -10.539 6.434 1 96.5 108 GLN A CA 1
ATOM 792 C C . GLN A 1 108 ? 1.447 -11.727 5.996 1 96.5 108 GLN A C 1
ATOM 794 O O . GLN A 1 108 ? 1.196 -12.641 6.785 1 96.5 108 GLN A O 1
ATOM 799 N N . VAL A 1 109 ? 1.027 -11.766 4.777 1 96.25 109 VAL A N 1
ATOM 800 C CA . VAL A 1 109 ? 0.178 -12.844 4.281 1 96.25 109 VAL A CA 1
ATOM 801 C C . VAL A 1 109 ? 0.967 -14.148 4.246 1 96.25 109 VAL A C 1
ATOM 803 O O . VAL A 1 109 ? 0.409 -15.227 4.477 1 96.25 109 VAL A O 1
ATOM 806 N N . THR A 1 110 ? 2.227 -14.008 3.979 1 95.56 110 THR A N 1
ATOM 807 C CA . THR A 1 110 ? 3.041 -15.211 3.826 1 95.56 110 THR A CA 1
ATOM 808 C C . THR A 1 110 ? 3.092 -15.992 5.133 1 95.56 110 THR A C 1
ATOM 810 O O . THR A 1 110 ? 3.385 -17.188 5.129 1 95.56 110 THR A O 1
ATOM 813 N N . THR A 1 111 ? 2.822 -15.352 6.23 1 94.75 111 THR A N 1
ATOM 814 C CA . THR A 1 111 ? 2.902 -16.016 7.527 1 94.75 111 THR A CA 1
ATOM 815 C C . THR A 1 111 ? 1.801 -17.062 7.672 1 94.75 111 THR A C 1
ATOM 817 O O . THR A 1 111 ? 1.85 -17.906 8.57 1 94.75 111 THR A O 1
ATOM 820 N N . PHE A 1 112 ? 0.906 -17.094 6.789 1 94.56 112 PHE A N 1
ATOM 821 C CA . PHE A 1 112 ? -0.226 -18 6.863 1 94.56 112 PHE A CA 1
ATOM 822 C C . PHE A 1 112 ? 0.053 -19.266 6.066 1 94.56 112 PHE A C 1
ATOM 824 O O . PHE A 1 112 ? -0.759 -20.203 6.062 1 94.56 112 PHE A O 1
ATOM 831 N N . SER A 1 113 ? 1.167 -19.328 5.391 1 94.88 113 SER A N 1
ATOM 832 C CA . SER A 1 113 ? 1.506 -20.453 4.531 1 94.88 113 SER A CA 1
ATOM 833 C C . SER A 1 113 ? 3.008 -20.719 4.527 1 94.88 113 SER A C 1
ATOM 835 O O . SER A 1 113 ? 3.793 -19.844 4.141 1 94.88 113 SER A O 1
ATOM 837 N N . VAL A 1 114 ? 3.369 -21.922 4.852 1 93.94 114 VAL A N 1
ATOM 838 C CA . VAL A 1 114 ? 4.777 -22.297 4.859 1 93.94 114 VAL A CA 1
ATOM 839 C C . VAL A 1 114 ? 5.348 -22.219 3.445 1 93.94 114 VAL A C 1
ATOM 841 O O . VAL A 1 114 ? 6.457 -21.719 3.244 1 93.94 114 VAL A O 1
ATOM 844 N N . ASN A 1 115 ? 4.582 -22.672 2.539 1 94.62 115 ASN A N 1
ATOM 845 C CA . ASN A 1 115 ? 5.035 -22.672 1.152 1 94.62 115 ASN A CA 1
ATOM 846 C C . ASN A 1 115 ? 5.234 -21.25 0.625 1 94.62 115 ASN A C 1
ATOM 848 O O . ASN A 1 115 ? 6.25 -20.953 -0.006 1 94.62 115 ASN A O 1
ATOM 852 N N . LEU A 1 116 ? 4.328 -20.422 0.94 1 96.25 116 LEU A N 1
ATOM 853 C CA . LEU A 1 116 ? 4.445 -19.031 0.49 1 96.25 116 LEU A CA 1
ATOM 854 C C . LEU A 1 116 ? 5.57 -18.312 1.224 1 96.25 116 LEU A C 1
ATOM 856 O O . LEU A 1 116 ? 6.277 -17.5 0.634 1 96.25 116 LEU A O 1
ATOM 860 N N . SER A 1 117 ? 5.66 -18.609 2.453 1 97.19 117 SER A N 1
ATOM 861 C CA . SER A 1 117 ? 6.734 -18.016 3.232 1 97.19 117 SER A CA 1
ATOM 862 C C . SER A 1 117 ? 8.102 -18.359 2.658 1 97.19 117 SER A C 1
ATOM 864 O O . SER A 1 117 ? 8.977 -17.5 2.533 1 97.19 117 SER A O 1
ATOM 866 N N . LYS A 1 118 ? 8.289 -19.547 2.279 1 97.38 118 LYS A N 1
ATOM 867 C CA . LYS A 1 118 ? 9.562 -19.984 1.708 1 97.38 118 LYS A CA 1
ATOM 868 C C . LYS A 1 118 ? 9.836 -19.281 0.38 1 97.38 118 LYS A C 1
ATOM 870 O O . LYS A 1 118 ? 10.961 -18.844 0.129 1 97.38 118 LYS A O 1
ATOM 875 N N . ALA A 1 119 ? 8.82 -19.234 -0.463 1 97.81 119 ALA A N 1
ATOM 876 C CA . ALA A 1 119 ? 8.969 -18.531 -1.732 1 97.81 119 ALA A CA 1
ATOM 877 C C . ALA A 1 119 ? 9.344 -17.062 -1.507 1 97.81 119 ALA A C 1
ATOM 879 O O . ALA A 1 119 ? 10.234 -16.531 -2.172 1 97.81 119 ALA A O 1
ATOM 880 N N . TRP A 1 120 ? 8.734 -16.484 -0.545 1 98.12 120 TRP A N 1
ATOM 881 C CA . TRP A 1 120 ? 8.977 -15.07 -0.277 1 98.12 120 TRP A CA 1
ATOM 882 C C . TRP A 1 120 ? 10.367 -14.867 0.319 1 98.12 120 TRP A C 1
ATOM 884 O O . TRP A 1 120 ? 11.039 -13.875 0.016 1 98.12 120 TRP A O 1
ATOM 894 N N . GLU A 1 121 ? 10.758 -15.68 1.134 1 98.12 121 GLU A N 1
ATOM 895 C CA . GLU A 1 121 ? 12.094 -15.594 1.713 1 98.12 121 GLU A CA 1
ATOM 896 C C . GLU A 1 121 ? 13.164 -15.641 0.629 1 98.12 121 GLU A C 1
ATOM 898 O O . GLU A 1 121 ? 14.203 -14.984 0.749 1 98.12 121 GLU A O 1
ATOM 903 N N . THR A 1 122 ? 12.883 -16.375 -0.368 1 98.38 122 THR A N 1
ATOM 904 C CA . THR A 1 122 ? 13.859 -16.562 -1.433 1 98.38 122 THR A CA 1
ATOM 905 C C . THR A 1 122 ? 13.797 -15.422 -2.441 1 98.38 122 THR A C 1
ATOM 907 O O . THR A 1 122 ? 14.82 -14.883 -2.85 1 98.38 122 THR A O 1
ATOM 910 N N . PHE A 1 123 ? 12.609 -15.023 -2.83 1 98.56 123 PHE A N 1
ATOM 911 C CA . PHE A 1 123 ? 12.453 -14.164 -3.996 1 98.56 123 PHE A CA 1
ATOM 912 C C . PHE A 1 123 ? 12.016 -12.766 -3.578 1 98.56 123 PHE A C 1
ATOM 914 O O . PHE A 1 123 ? 12.148 -11.812 -4.348 1 98.56 123 PHE A O 1
ATOM 921 N N . GLY A 1 124 ? 11.391 -12.633 -2.375 1 98.38 124 GLY A N 1
ATOM 922 C CA . GLY A 1 124 ? 10.93 -11.352 -1.861 1 98.38 124 GLY A CA 1
ATOM 923 C C . GLY A 1 124 ? 12.016 -10.297 -1.835 1 98.38 124 GLY A C 1
ATOM 924 O O . GLY A 1 124 ? 11.797 -9.156 -2.264 1 98.38 124 GLY A O 1
ATOM 925 N N . PRO A 1 125 ? 13.211 -10.609 -1.418 1 98.5 125 PRO A N 1
ATOM 926 C CA . PRO A 1 125 ? 14.297 -9.633 -1.358 1 98.5 125 PRO A CA 1
ATOM 927 C C . PRO A 1 125 ? 14.664 -9.078 -2.732 1 98.5 125 PRO A C 1
ATOM 929 O O . PRO A 1 125 ? 15.039 -7.906 -2.85 1 98.5 125 PRO A O 1
ATOM 932 N N . VAL A 1 126 ? 14.586 -9.82 -3.77 1 98.62 126 VAL A N 1
ATOM 933 C CA . VAL A 1 126 ? 14.859 -9.352 -5.125 1 98.62 126 VAL A CA 1
ATOM 934 C C . VAL A 1 126 ? 13.828 -8.297 -5.527 1 98.62 126 VAL A C 1
ATOM 936 O O . VAL A 1 126 ? 14.195 -7.234 -6.035 1 98.62 126 VAL A O 1
ATOM 939 N N . ILE A 1 127 ? 12.57 -8.594 -5.211 1 98.81 127 ILE A N 1
ATOM 940 C CA . ILE A 1 127 ? 11.477 -7.691 -5.551 1 98.81 127 ILE A CA 1
ATOM 941 C C . ILE A 1 127 ? 11.586 -6.41 -4.727 1 98.81 127 ILE A C 1
ATOM 943 O O . ILE A 1 127 ? 11.539 -5.309 -5.277 1 98.81 127 ILE A O 1
ATOM 947 N N . ALA A 1 128 ? 11.789 -6.586 -3.467 1 98.69 128 ALA A N 1
ATOM 948 C CA . ALA A 1 128 ? 11.898 -5.441 -2.57 1 98.69 128 ALA A CA 1
ATOM 949 C C . ALA A 1 128 ? 13.109 -4.582 -2.918 1 98.69 128 ALA A C 1
ATOM 951 O O . ALA A 1 128 ? 13.031 -3.352 -2.891 1 98.69 128 ALA A O 1
ATOM 952 N N . GLY A 1 129 ? 14.195 -5.199 -3.229 1 98.25 129 GLY A N 1
ATOM 953 C CA . GLY A 1 129 ? 15.398 -4.469 -3.588 1 98.25 129 GLY A CA 1
ATOM 954 C C . GLY A 1 129 ? 15.234 -3.623 -4.836 1 98.25 129 GLY A C 1
ATOM 955 O O . GLY A 1 129 ? 15.711 -2.484 -4.887 1 98.25 129 GLY A O 1
ATOM 956 N N . TYR A 1 130 ? 14.602 -4.156 -5.777 1 98.38 130 TYR A N 1
ATOM 957 C CA . TYR A 1 130 ? 14.398 -3.434 -7.027 1 98.38 130 TYR A CA 1
ATOM 958 C C . TYR A 1 130 ? 13.461 -2.25 -6.824 1 98.38 130 TYR A C 1
ATOM 960 O O . TYR A 1 130 ? 13.688 -1.167 -7.371 1 98.38 130 TYR A O 1
ATOM 968 N N . LEU A 1 131 ? 12.391 -2.498 -6.039 1 98.38 131 LEU A N 1
ATOM 969 C CA . LEU A 1 131 ? 11.32 -1.511 -5.941 1 98.38 131 LEU A CA 1
ATOM 970 C C . LEU A 1 131 ? 11.609 -0.498 -4.84 1 98.38 131 LEU A C 1
ATOM 972 O O . LEU A 1 131 ? 11.164 0.65 -4.914 1 98.38 131 LEU A O 1
ATOM 976 N N . ALA A 1 132 ? 12.273 -0.88 -3.799 1 94.56 132 ALA A N 1
ATOM 977 C CA . ALA A 1 132 ? 12.414 -0.023 -2.623 1 94.56 132 ALA A CA 1
ATOM 978 C C . ALA A 1 132 ? 13.875 0.268 -2.324 1 94.56 132 ALA A C 1
ATOM 980 O O . ALA A 1 132 ? 14.203 0.872 -1.3 1 94.56 132 ALA A O 1
ATOM 981 N N . GLY A 1 133 ? 14.797 -0.24 -3.182 1 85.06 133 GLY A N 1
ATOM 982 C CA . GLY A 1 133 ? 16.219 -0.006 -2.977 1 85.06 133 GLY A CA 1
ATOM 983 C C . GLY A 1 133 ? 16.734 1.201 -3.732 1 85.06 133 GLY A C 1
ATOM 984 O O . GLY A 1 133 ? 16.062 1.727 -4.617 1 85.06 133 GLY A O 1
ATOM 985 N N . MET B 1 1 ? 18.5 -25.75 16.359 1 19.58 1 MET B N 1
ATOM 986 C CA . MET B 1 1 ? 19 -24.453 16.781 1 19.58 1 MET B CA 1
ATOM 987 C C . MET B 1 1 ? 18.781 -23.391 15.703 1 19.58 1 MET B C 1
ATOM 989 O O . MET B 1 1 ? 19.391 -23.453 14.633 1 19.58 1 MET B O 1
ATOM 993 N N . THR B 1 2 ? 17.688 -23 15.25 1 21.95 2 THR B N 1
ATOM 994 C CA . THR B 1 2 ? 17.062 -22.609 13.992 1 21.95 2 THR B CA 1
ATOM 995 C C . THR B 1 2 ? 17.375 -21.156 13.664 1 21.95 2 THR B C 1
ATOM 997 O O . THR B 1 2 ? 17.016 -20.266 14.43 1 21.95 2 THR B O 1
ATOM 1000 N N . THR B 1 3 ? 18.625 -20.812 13.07 1 21.02 3 THR B N 1
ATOM 1001 C CA . THR B 1 3 ? 19.375 -19.562 12.914 1 21.02 3 THR B CA 1
ATOM 1002 C C . THR B 1 3 ? 18.516 -18.5 12.227 1 21.02 3 THR B C 1
ATOM 1004 O O . THR B 1 3 ? 17.781 -18.797 11.289 1 21.02 3 THR B O 1
ATOM 1007 N N . ASN B 1 4 ? 18.312 -17.328 12.859 1 20.42 4 ASN B N 1
ATOM 1008 C CA . ASN B 1 4 ? 17.688 -16 12.852 1 20.42 4 ASN B CA 1
ATOM 1009 C C . ASN B 1 4 ? 18.094 -15.203 11.617 1 20.42 4 ASN B C 1
ATOM 1011 O O . ASN B 1 4 ? 19.172 -14.617 11.586 1 20.42 4 ASN B O 1
ATOM 1015 N N . ILE B 1 5 ? 17.875 -15.633 10.438 1 23.41 5 ILE B N 1
ATOM 1016 C CA . ILE B 1 5 ? 18.406 -15.117 9.18 1 23.41 5 ILE B CA 1
ATOM 1017 C C . ILE B 1 5 ? 17.953 -13.672 8.984 1 23.41 5 ILE B C 1
ATOM 1019 O O . ILE B 1 5 ? 18.406 -13 8.047 1 23.41 5 ILE B O 1
ATOM 1023 N N . VAL B 1 6 ? 16.766 -13.312 9.477 1 26.44 6 VAL B N 1
ATOM 1024 C CA . VAL B 1 6 ? 16.156 -12.094 8.961 1 26.44 6 VAL B CA 1
ATOM 1025 C C . VAL B 1 6 ? 17 -10.883 9.375 1 26.44 6 VAL B C 1
ATOM 1027 O O . VAL B 1 6 ? 16.547 -9.742 9.266 1 26.44 6 VAL B O 1
ATOM 1030 N N . ASN B 1 7 ? 18.203 -11.18 10.023 1 18.84 7 ASN B N 1
ATOM 1031 C CA . ASN B 1 7 ? 18.797 -10.062 10.75 1 18.84 7 ASN B CA 1
ATOM 1032 C C . ASN B 1 7 ? 19.297 -8.977 9.805 1 18.84 7 ASN B C 1
ATOM 1034 O O . ASN B 1 7 ? 19.031 -7.793 10.023 1 18.84 7 ASN B O 1
ATOM 1038 N N . ASN B 1 8 ? 20.453 -9.219 9.102 1 20.81 8 ASN B N 1
ATOM 1039 C CA . ASN B 1 8 ? 21.578 -8.32 8.883 1 20.81 8 ASN B CA 1
ATOM 1040 C C . ASN B 1 8 ? 21.375 -7.441 7.652 1 20.81 8 ASN B C 1
ATOM 1042 O O . ASN B 1 8 ? 22.016 -7.645 6.621 1 20.81 8 ASN B O 1
ATOM 1046 N N . ILE B 1 9 ? 20.281 -7.43 7.043 1 24.12 9 ILE B N 1
ATOM 1047 C CA . ILE B 1 9 ? 20.344 -6.656 5.809 1 24.12 9 ILE B CA 1
ATOM 1048 C C . ILE B 1 9 ? 20.781 -5.227 6.121 1 24.12 9 ILE B C 1
ATOM 1050 O O . ILE B 1 9 ? 20.562 -4.312 5.324 1 24.12 9 ILE B O 1
ATOM 1054 N N . TYR B 1 10 ? 20.938 -4.855 7.484 1 24.25 10 TYR B N 1
ATOM 1055 C CA . TYR B 1 10 ? 21.281 -3.471 7.793 1 24.25 10 TYR B CA 1
ATOM 1056 C C . TYR B 1 10 ? 22.719 -3.174 7.434 1 24.25 10 TYR B C 1
ATOM 1058 O O . TYR B 1 10 ? 23.594 -3.137 8.305 1 24.25 10 TYR B O 1
ATOM 1066 N N . GLY B 1 11 ? 23.344 -3.898 6.535 1 22.8 11 GLY B N 1
ATOM 1067 C CA . GLY B 1 11 ? 24.734 -3.496 6.438 1 22.8 11 GLY B CA 1
ATOM 1068 C C . GLY B 1 11 ? 24.906 -1.994 6.328 1 22.8 11 GLY B C 1
ATOM 1069 O O . GLY B 1 11 ? 23.969 -1.275 5.973 1 22.8 11 GLY B O 1
ATOM 1070 N N . ASP B 1 12 ? 26.156 -1.47 6.848 1 21.36 12 ASP B N 1
ATOM 1071 C CA . ASP B 1 12 ? 26.781 -0.185 7.129 1 21.36 12 ASP B CA 1
ATOM 1072 C C . ASP B 1 12 ? 27.062 0.581 5.84 1 21.36 12 ASP B C 1
ATOM 1074 O O . ASP B 1 12 ? 27.844 1.54 5.836 1 21.36 12 ASP B O 1
ATOM 1078 N N . ASN B 1 13 ? 26.828 0.001 4.68 1 21.55 13 ASN B N 1
ATOM 1079 C CA . ASN B 1 13 ? 27.531 0.81 3.684 1 21.55 13 ASN B CA 1
ATOM 1080 C C . ASN B 1 13 ? 27.109 2.273 3.756 1 21.55 13 ASN B C 1
ATOM 1082 O O . ASN B 1 13 ? 26.031 2.639 3.275 1 21.55 13 ASN B O 1
ATOM 1086 N N . ALA B 1 14 ? 27.562 2.941 4.898 1 23 14 ALA B N 1
ATOM 1087 C CA . ALA B 1 14 ? 27.406 4.344 5.27 1 23 14 ALA B CA 1
ATOM 1088 C C . ALA B 1 14 ? 27.844 5.266 4.137 1 23 14 ALA B C 1
ATOM 1090 O O . ALA B 1 14 ? 27.234 6.309 3.898 1 23 14 ALA B O 1
ATOM 1091 N N . ASN B 1 15 ? 29.141 5.141 3.713 1 21.44 15 ASN B N 1
ATOM 1092 C CA . ASN B 1 15 ? 29.953 6.344 3.541 1 21.44 15 ASN B CA 1
ATOM 1093 C C . ASN B 1 15 ? 29.531 7.129 2.301 1 21.44 15 ASN B C 1
ATOM 1095 O O . ASN B 1 15 ? 29.766 8.336 2.223 1 21.44 15 ASN B O 1
ATOM 1099 N N . VAL B 1 16 ? 29.656 6.43 1.106 1 22.52 16 VAL B N 1
ATOM 1100 C CA . VAL B 1 16 ? 29.922 7.383 0.034 1 22.52 16 VAL B CA 1
ATOM 1101 C C . VAL B 1 16 ? 28.688 8.234 -0.219 1 22.52 16 VAL B C 1
ATOM 1103 O O . VAL B 1 16 ? 27.781 7.836 -0.964 1 22.52 16 VAL B O 1
ATOM 1106 N N . ALA B 1 17 ? 28.109 8.562 0.788 1 24.22 17 ALA B N 1
ATOM 1107 C CA . ALA B 1 17 ? 26.938 9.43 0.629 1 24.22 17 ALA B CA 1
ATOM 1108 C C . ALA B 1 17 ? 27.297 10.695 -0.144 1 24.22 17 ALA B C 1
ATOM 1110 O O . ALA B 1 17 ? 27.938 11.602 0.395 1 24.22 17 ALA B O 1
ATOM 1111 N N . SER B 1 18 ? 27.781 10.453 -1.341 1 24.86 18 SER B N 1
ATOM 1112 C CA . SER B 1 18 ? 27.922 11.719 -2.049 1 24.86 18 SER B CA 1
ATOM 1113 C C . SER B 1 18 ? 26.719 12.625 -1.802 1 24.86 18 SER B C 1
ATOM 1115 O O . SER B 1 18 ? 25.625 12.141 -1.479 1 24.86 18 SER B O 1
ATOM 1117 N N . THR B 1 19 ? 26.953 13.836 -1.469 1 23.62 19 THR B N 1
ATOM 1118 C CA . THR B 1 19 ? 26.156 15.047 -1.342 1 23.62 19 THR B CA 1
ATOM 1119 C C . THR B 1 19 ? 25.109 15.117 -2.447 1 23.62 19 THR B C 1
ATOM 1121 O O . THR B 1 19 ? 25.297 15.812 -3.447 1 23.62 19 THR B O 1
ATOM 1124 N N . ALA B 1 20 ? 24.844 14.047 -3.16 1 26.83 20 ALA B N 1
ATOM 1125 C CA . ALA B 1 20 ? 23.812 14.398 -4.133 1 26.83 20 ALA B CA 1
ATOM 1126 C C . ALA B 1 20 ? 22.688 15.203 -3.475 1 26.83 20 ALA B C 1
ATOM 1128 O O . ALA B 1 20 ? 22.281 14.898 -2.354 1 26.83 20 ALA B O 1
ATOM 1129 N N . HIS B 1 21 ? 22.516 16.422 -3.656 1 25.62 21 HIS B N 1
ATOM 1130 C CA . HIS B 1 21 ? 21.516 17.438 -3.338 1 25.62 21 HIS B CA 1
ATOM 1131 C C . HIS B 1 21 ? 20.125 16.828 -3.229 1 25.62 21 HIS B C 1
ATOM 1133 O O . HIS B 1 21 ? 19.625 16.219 -4.18 1 25.62 21 HIS B O 1
ATOM 1139 N N . SER B 1 22 ? 19.766 16.156 -2.152 1 32.25 22 SER B N 1
ATOM 1140 C CA . SER B 1 22 ? 18.453 15.766 -1.681 1 32.25 22 SER B CA 1
ATOM 1141 C C . SER B 1 22 ? 17.375 16.734 -2.164 1 32.25 22 SER B C 1
ATOM 1143 O O . SER B 1 22 ? 17.391 17.906 -1.8 1 32.25 22 SER B O 1
ATOM 1145 N N . PRO B 1 23 ? 16.906 16.641 -3.348 1 33.59 23 PRO B N 1
ATOM 1146 C CA . PRO B 1 23 ? 15.938 17.688 -3.672 1 33.59 23 PRO B CA 1
ATOM 1147 C C . PRO B 1 23 ? 15.156 18.172 -2.451 1 33.59 23 PRO B C 1
ATOM 1149 O O . PRO B 1 23 ? 15.031 17.438 -1.464 1 33.59 23 PRO B O 1
ATOM 1152 N N . ASN B 1 24 ? 14.992 19.438 -2.047 1 31.64 24 ASN B N 1
ATOM 1153 C CA . ASN B 1 24 ? 14.414 20.219 -0.961 1 31.64 24 ASN B CA 1
ATOM 1154 C C . ASN B 1 24 ? 13.164 19.547 -0.396 1 31.64 24 ASN B C 1
ATOM 1156 O O . ASN B 1 24 ? 12.164 19.406 -1.1 1 31.64 24 ASN B O 1
ATOM 1160 N N . SER B 1 25 ? 13.227 18.609 0.589 1 39 25 SER B N 1
ATOM 1161 C CA . SER B 1 25 ? 12.195 18.016 1.435 1 39 25 SER B CA 1
ATOM 1162 C C . SER B 1 25 ? 10.977 18.922 1.535 1 39 25 SER B C 1
ATOM 1164 O O . SER B 1 25 ? 9.836 18.453 1.538 1 39 25 SER B O 1
ATOM 1166 N N . GLY B 1 26 ? 11.344 20.172 1.74 1 38 26 GLY B N 1
ATOM 1167 C CA . GLY B 1 26 ? 10.297 21.172 1.804 1 38 26 GLY B CA 1
ATOM 1168 C C . GLY B 1 26 ? 9.461 21.234 0.541 1 38 26 GLY B C 1
ATOM 1169 O O . GLY B 1 26 ? 8.234 21.391 0.607 1 38 26 GLY B O 1
ATOM 1170 N N . ALA B 1 27 ? 10.195 21.25 -0.553 1 39.5 27 ALA B N 1
ATOM 1171 C CA . ALA B 1 27 ? 9.5 21.375 -1.832 1 39.5 27 ALA B CA 1
ATOM 1172 C C . ALA B 1 27 ? 8.68 20.125 -2.131 1 39.5 27 ALA B C 1
ATOM 1174 O O . ALA B 1 27 ? 7.559 20.219 -2.637 1 39.5 27 ALA B O 1
ATOM 1175 N N . ALA B 1 28 ? 9.266 18.969 -1.8 1 43.75 28 ALA B N 1
ATOM 1176 C CA . ALA B 1 28 ? 8.516 17.734 -1.982 1 43.75 28 ALA B CA 1
ATOM 1177 C C . ALA B 1 28 ? 7.301 17.688 -1.056 1 43.75 28 ALA B C 1
ATOM 1179 O O . ALA B 1 28 ? 6.227 17.234 -1.452 1 43.75 28 ALA B O 1
ATOM 1180 N N . PHE B 1 29 ? 7.578 18.266 0.157 1 49.5 29 PHE B N 1
ATOM 1181 C CA . PHE B 1 29 ? 6.453 18.359 1.082 1 49.5 29 PHE B CA 1
ATOM 1182 C C . PHE B 1 29 ? 5.422 19.359 0.582 1 49.5 29 PHE B C 1
ATOM 1184 O O . PHE B 1 29 ? 4.219 19.094 0.63 1 49.5 29 PHE B O 1
ATOM 1191 N N . ALA B 1 30 ? 5.988 20.422 0.097 1 46.06 30 ALA B N 1
ATOM 1192 C CA . ALA B 1 30 ? 5.078 21.422 -0.441 1 46.06 30 ALA B CA 1
ATOM 1193 C C . ALA B 1 30 ? 4.297 20.875 -1.634 1 46.06 30 ALA B C 1
ATOM 1195 O O . ALA B 1 30 ? 3.09 21.094 -1.749 1 46.06 30 ALA B O 1
ATOM 1196 N N . SER B 1 31 ? 4.977 20.188 -2.436 1 56.19 31 SER B N 1
ATOM 1197 C CA . SER B 1 31 ? 4.316 19.609 -3.604 1 56.19 31 SER B CA 1
ATOM 1198 C C . SER B 1 31 ? 3.363 18.484 -3.203 1 56.19 31 SER B C 1
ATOM 1200 O O . SER B 1 31 ? 2.248 18.391 -3.719 1 56.19 31 SER B O 1
ATOM 1202 N N . GLY B 1 32 ? 3.83 17.75 -2.188 1 67.19 32 GLY B N 1
ATOM 1203 C CA . GLY B 1 32 ? 2.938 16.734 -1.656 1 67.19 32 GLY B CA 1
ATOM 1204 C C . GLY B 1 32 ? 1.692 17.312 -1.01 1 67.19 32 GLY B C 1
ATOM 1205 O O . GLY B 1 32 ? 0.587 16.797 -1.216 1 67.19 32 GLY B O 1
ATOM 1206 N N . ASN B 1 33 ? 1.908 18.438 -0.515 1 79.5 33 ASN B N 1
ATOM 1207 C CA . ASN B 1 33 ? 0.797 19.094 0.161 1 79.5 33 ASN B CA 1
ATOM 1208 C C . ASN B 1 33 ? -0.235 19.625 -0.835 1 79.5 33 ASN B C 1
ATOM 1210 O O . ASN B 1 33 ? -1.439 19.484 -0.619 1 79.5 33 ASN B O 1
ATOM 1214 N N . ALA B 1 34 ? 0.281 20.141 -1.878 1 84.12 34 ALA B N 1
ATOM 1215 C CA . ALA B 1 34 ? -0.656 20.641 -2.879 1 84.12 34 ALA B CA 1
ATOM 1216 C C . ALA B 1 34 ? -1.478 19.516 -3.48 1 84.12 34 ALA B C 1
ATOM 1218 O 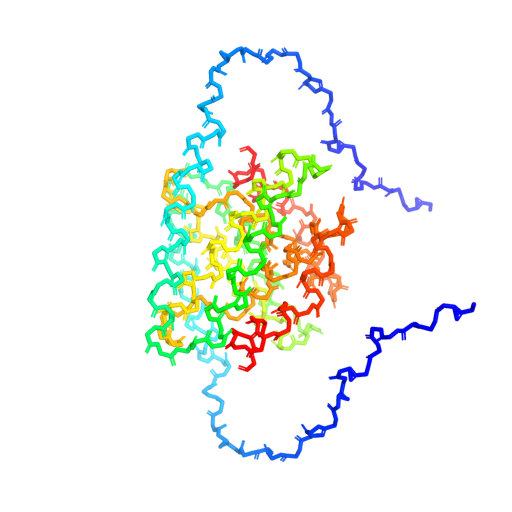O . ALA B 1 34 ? -2.684 19.656 -3.691 1 84.12 34 ALA B O 1
ATOM 1219 N N . ILE B 1 35 ? -0.881 18.469 -3.682 1 92.12 35 ILE B N 1
ATOM 1220 C CA . ILE B 1 35 ? -1.543 17.344 -4.336 1 92.12 35 ILE B CA 1
ATOM 1221 C C . ILE B 1 35 ? -2.592 16.75 -3.4 1 92.12 35 ILE B C 1
ATOM 1223 O O . ILE B 1 35 ? -3.725 16.484 -3.812 1 92.12 35 ILE B O 1
ATOM 1227 N N . ILE B 1 36 ? -2.221 16.594 -2.168 1 96.06 36 ILE B N 1
ATOM 1228 C CA . ILE B 1 36 ? -3.184 15.984 -1.256 1 96.06 36 ILE B CA 1
ATOM 1229 C C . ILE B 1 36 ? -4.352 16.953 -1.027 1 96.06 36 ILE B C 1
ATOM 1231 O O . ILE B 1 36 ? -5.5 16.516 -0.91 1 96.06 36 ILE B O 1
ATOM 1235 N N . ASN B 1 37 ? -4.105 18.234 -1 1 95.62 37 ASN B N 1
ATOM 1236 C CA . ASN B 1 37 ? -5.184 19.203 -0.829 1 95.62 37 ASN B CA 1
ATOM 1237 C C . ASN B 1 37 ? -6.152 19.172 -2.006 1 95.62 37 ASN B C 1
ATOM 1239 O O . ASN B 1 37 ? -7.359 19.359 -1.827 1 95.62 37 ASN B O 1
ATOM 1243 N N . GLN B 1 38 ? -5.633 18.953 -3.09 1 96.31 38 GLN B N 1
ATOM 1244 C CA . GLN B 1 38 ? -6.496 18.797 -4.258 1 96.31 38 GLN B CA 1
ATOM 1245 C C . GLN B 1 38 ? -7.406 17.578 -4.113 1 96.31 38 GLN B C 1
ATOM 1247 O O . GLN B 1 38 ? -8.602 17.656 -4.402 1 96.31 38 GLN B O 1
ATOM 1252 N N . HIS B 1 39 ? -6.863 16.469 -3.707 1 97.44 39 HIS B N 1
ATOM 1253 C CA . HIS B 1 39 ? -7.676 15.281 -3.51 1 97.44 39 HIS B CA 1
ATOM 1254 C C . HIS B 1 39 ? -8.734 15.508 -2.434 1 97.44 39 HIS B C 1
ATOM 1256 O O . HIS B 1 39 ? -9.891 15.109 -2.6 1 97.44 39 HIS B O 1
ATOM 1262 N N . ILE B 1 40 ? -8.32 16.141 -1.393 1 98 40 ILE B N 1
ATOM 1263 C CA . ILE B 1 40 ? -9.242 16.422 -0.298 1 98 40 ILE B CA 1
ATOM 1264 C C . ILE B 1 40 ? -10.375 17.312 -0.792 1 98 40 ILE B C 1
ATOM 1266 O O . ILE B 1 40 ? -11.539 17.125 -0.426 1 98 40 ILE B O 1
ATOM 1270 N N . GLY B 1 41 ? -10.016 18.266 -1.583 1 97.12 41 GLY B N 1
ATOM 1271 C CA . GLY B 1 41 ? -11.039 19.109 -2.189 1 97.12 41 GLY B CA 1
ATOM 1272 C C . GLY B 1 41 ? -12.039 18.312 -3.01 1 97.12 41 GLY B C 1
ATOM 1273 O O . GLY B 1 41 ? -13.25 18.562 -2.941 1 97.12 41 GLY B O 1
ATOM 1274 N N . ASN B 1 42 ? -11.586 17.391 -3.783 1 97.38 42 ASN B N 1
ATOM 1275 C CA . ASN B 1 42 ? -12.453 16.547 -4.586 1 97.38 42 ASN B CA 1
ATOM 1276 C C . ASN B 1 42 ? -13.367 15.688 -3.709 1 97.38 42 ASN B C 1
ATOM 1278 O O . ASN B 1 42 ? -14.531 15.469 -4.043 1 97.38 42 ASN B O 1
ATOM 1282 N N . ILE B 1 43 ? -12.875 15.219 -2.629 1 98.12 43 ILE B N 1
ATOM 1283 C CA . ILE B 1 43 ? -13.641 14.398 -1.699 1 98.12 43 ILE B CA 1
ATOM 1284 C C . ILE B 1 43 ? -14.742 15.234 -1.056 1 98.12 43 ILE B C 1
ATOM 1286 O O . ILE B 1 43 ? -15.867 14.766 -0.881 1 98.12 43 ILE B O 1
ATOM 1290 N N . GLN B 1 44 ? -14.375 16.438 -0.719 1 96.75 44 GLN B N 1
ATOM 1291 C CA . GLN B 1 44 ? -15.258 17.344 0.014 1 96.75 44 GLN B CA 1
ATOM 1292 C C . GLN B 1 44 ? -16.562 17.578 -0.746 1 96.75 44 GLN B C 1
ATOM 1294 O O . GLN B 1 44 ? -17.625 17.75 -0.136 1 96.75 44 GLN B O 1
ATOM 1299 N N . GLN B 1 45 ? -16.484 17.516 -2.018 1 94.56 45 GLN B N 1
ATOM 1300 C CA . GLN B 1 45 ? -17.641 17.734 -2.859 1 94.56 45 GLN B CA 1
ATOM 1301 C C . GLN B 1 45 ? -18.703 16.656 -2.643 1 94.56 45 GLN B C 1
ATOM 1303 O O . GLN B 1 45 ? -19.891 16.906 -2.783 1 94.56 45 GLN B O 1
ATOM 1308 N N . GLY B 1 46 ? -18.281 15.516 -2.229 1 94.38 46 GLY B N 1
ATOM 1309 C CA . GLY B 1 46 ? -19.234 14.422 -2.094 1 94.38 46 GLY B CA 1
ATOM 1310 C C . GLY B 1 46 ? -19.359 13.914 -0.669 1 94.38 46 GLY B C 1
ATOM 1311 O O . GLY B 1 46 ? -20.359 13.266 -0.324 1 94.38 46 GLY B O 1
ATOM 1312 N N . ASN B 1 47 ? -18.359 14.164 0.129 1 97.5 47 ASN B N 1
ATOM 1313 C CA . ASN B 1 47 ? -18.328 13.625 1.482 1 97.5 47 ASN B CA 1
ATOM 1314 C C . ASN B 1 47 ? -17.516 14.516 2.422 1 97.5 47 ASN B C 1
ATOM 1316 O O . ASN B 1 47 ? -16.328 14.297 2.625 1 97.5 47 ASN B O 1
ATOM 1320 N N . GLN B 1 48 ? -18.188 15.438 3.082 1 98 48 GLN B N 1
ATOM 1321 C CA . GLN B 1 48 ? -17.547 16.438 3.926 1 98 48 GLN B CA 1
ATOM 1322 C C . GLN B 1 48 ? -16.875 15.797 5.137 1 98 48 GLN B C 1
ATOM 1324 O O . GLN B 1 48 ? -15.789 16.203 5.547 1 98 48 GLN B O 1
ATOM 1329 N N . GLU B 1 49 ? -17.516 14.82 5.684 1 98.5 49 GLU B N 1
ATOM 1330 C CA . GLU B 1 49 ? -16.969 14.148 6.859 1 98.5 49 GLU B CA 1
ATOM 1331 C C . GLU B 1 49 ? -15.648 13.469 6.531 1 98.5 49 GLU B C 1
ATOM 1333 O O . GLU B 1 49 ? -14.688 13.57 7.293 1 98.5 49 GLU B O 1
ATOM 1338 N N . LEU B 1 50 ? -15.672 12.805 5.422 1 98.75 50 LEU B N 1
ATOM 1339 C CA . LEU B 1 50 ? -14.453 12.133 4.984 1 98.75 50 LEU B CA 1
ATOM 1340 C C . LEU B 1 50 ? -13.352 13.148 4.699 1 98.75 50 LEU B C 1
ATOM 1342 O O . LEU B 1 50 ? -12.195 12.938 5.09 1 98.75 50 LEU B O 1
ATOM 1346 N N . ALA B 1 51 ? -13.656 14.234 4.047 1 98.75 51 ALA B N 1
ATOM 1347 C CA . ALA B 1 51 ? -12.68 15.289 3.768 1 98.75 51 ALA B CA 1
ATOM 1348 C C . ALA B 1 51 ? -12.102 15.859 5.059 1 98.75 51 ALA B C 1
ATOM 1350 O O . ALA B 1 51 ? -10.891 16.062 5.164 1 98.75 51 ALA B O 1
ATOM 1351 N N . ASN B 1 52 ? -12.938 16.078 6.016 1 98.69 52 ASN B N 1
ATOM 1352 C CA . ASN B 1 52 ? -12.5 16.594 7.305 1 98.69 52 ASN B CA 1
ATOM 1353 C C . ASN B 1 52 ? -11.555 15.633 8.008 1 98.69 52 ASN B C 1
ATOM 1355 O O . ASN B 1 52 ? -10.602 16.062 8.664 1 98.69 52 ASN B O 1
ATOM 1359 N N . ALA B 1 53 ? -11.844 14.336 7.895 1 98.81 53 ALA B N 1
ATOM 1360 C CA . ALA B 1 53 ? -10.961 13.344 8.492 1 98.81 53 ALA B CA 1
ATOM 1361 C C . ALA B 1 53 ? -9.555 13.438 7.914 1 98.81 53 ALA B C 1
ATOM 1363 O O . ALA B 1 53 ? -8.57 13.484 8.656 1 98.81 53 ALA B O 1
ATOM 1364 N N . PHE B 1 54 ? -9.469 13.5 6.609 1 98.69 54 PHE B N 1
ATOM 1365 C CA . PHE B 1 54 ? -8.172 13.625 5.961 1 98.69 54 PHE B CA 1
ATOM 1366 C C . PHE B 1 54 ? -7.48 14.914 6.375 1 98.69 54 PHE B C 1
ATOM 1368 O O . PHE B 1 54 ? -6.277 14.93 6.637 1 98.69 54 PHE B O 1
ATOM 1375 N N . LYS B 1 55 ? -8.219 16.031 6.445 1 98.19 55 LYS B N 1
ATOM 1376 C CA . LYS B 1 55 ? -7.652 17.328 6.801 1 98.19 55 LYS B CA 1
ATOM 1377 C C . LYS B 1 55 ? -7.055 17.297 8.203 1 98.19 55 LYS B C 1
ATOM 1379 O O . LYS B 1 55 ? -5.977 17.844 8.438 1 98.19 55 LYS B O 1
ATOM 1384 N N . ASN B 1 56 ? -7.68 16.688 9.055 1 98.25 56 ASN B N 1
ATOM 1385 C CA . ASN B 1 56 ? -7.219 16.656 10.438 1 98.25 56 ASN B CA 1
ATOM 1386 C C . ASN B 1 56 ? -5.973 15.797 10.594 1 98.25 56 ASN B C 1
ATOM 1388 O O . ASN B 1 56 ? -5.051 16.156 11.336 1 98.25 56 ASN B O 1
ATOM 1392 N N . VAL B 1 57 ? -5.957 14.664 9.898 1 98 57 VAL B N 1
ATOM 1393 C CA . VAL B 1 57 ? -4.746 13.852 9.945 1 98 57 VAL B CA 1
ATOM 1394 C C . VAL B 1 57 ? -3.588 14.609 9.297 1 98 57 VAL B C 1
ATOM 1396 O O . VAL B 1 57 ? -2.471 14.609 9.82 1 98 57 VAL B O 1
ATOM 1399 N N . LEU B 1 58 ? -3.889 15.25 8.203 1 97.31 58 LEU B N 1
ATOM 1400 C CA . LEU B 1 58 ? -2.861 16.031 7.52 1 97.31 58 LEU B CA 1
ATOM 1401 C C . LEU B 1 58 ? -2.332 17.141 8.414 1 97.31 58 LEU B C 1
ATOM 1403 O O . LEU B 1 58 ? -1.121 17.375 8.484 1 97.31 58 LEU B O 1
ATOM 1407 N N . GLU B 1 59 ? -3.217 17.797 9.086 1 96.38 59 GLU B N 1
ATOM 1408 C CA . GLU B 1 59 ? -2.822 18.891 9.984 1 96.38 59 GLU B CA 1
ATOM 1409 C C . GLU B 1 59 ? -1.961 18.375 11.133 1 96.38 59 GLU B C 1
ATOM 1411 O O . GLU B 1 59 ? -0.974 19 11.508 1 96.38 59 GLU B O 1
ATOM 1416 N N . ALA B 1 60 ? -2.373 17.25 11.688 1 96.31 60 ALA B N 1
ATOM 1417 C CA . ALA B 1 60 ? -1.572 16.641 12.75 1 96.31 60 ALA B CA 1
ATOM 1418 C C . ALA B 1 60 ? -0.167 16.312 12.25 1 96.31 60 ALA B C 1
ATOM 1420 O O . ALA B 1 60 ? 0.814 16.5 12.977 1 96.31 60 ALA B O 1
ATOM 1421 N N . LEU B 1 61 ? -0.096 15.82 11.047 1 95.25 61 LEU B N 1
ATOM 1422 C CA . LEU B 1 61 ? 1.186 15.477 10.438 1 95.25 61 LEU B CA 1
ATOM 1423 C C . LEU B 1 61 ? 2.051 16.719 10.258 1 95.25 61 LEU B C 1
ATOM 1425 O O . LEU B 1 61 ? 3.248 16.703 10.555 1 95.25 61 LEU B O 1
ATOM 1429 N N . LYS B 1 62 ? 1.49 17.766 9.844 1 91.88 62 LYS B N 1
ATOM 1430 C CA . LYS B 1 62 ? 2.199 19 9.523 1 91.88 62 LYS B CA 1
ATOM 1431 C C . LYS B 1 62 ? 2.684 19.703 10.797 1 91.88 62 LYS B C 1
ATOM 1433 O O . LYS B 1 62 ? 3.736 20.344 10.797 1 91.88 62 LYS B O 1
ATOM 1438 N N . THR B 1 63 ? 1.972 19.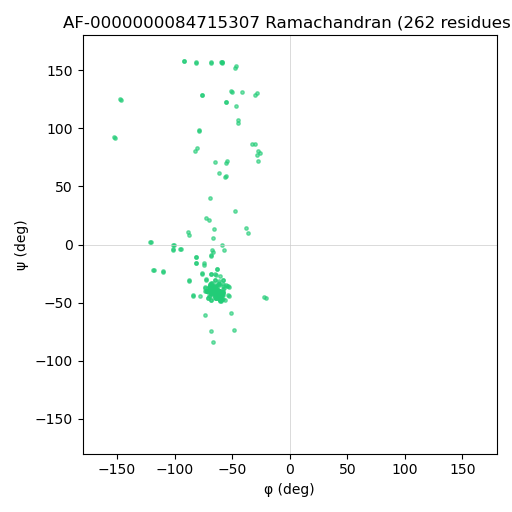5 11.773 1 91.94 63 THR B N 1
ATOM 1439 C CA . THR B 1 63 ? 2.244 20.297 12.961 1 91.94 63 THR B CA 1
ATOM 1440 C C . THR B 1 63 ? 3.023 19.5 14 1 91.94 63 THR B C 1
ATOM 1442 O O . THR B 1 63 ? 3.383 20.016 15.055 1 91.94 63 THR B O 1
ATOM 1445 N N . ASP B 1 64 ? 3.227 18.203 13.664 1 91.38 64 ASP B N 1
ATOM 1446 C CA . ASP B 1 64 ? 3.955 17.359 14.609 1 91.38 64 ASP B CA 1
ATOM 1447 C C . ASP B 1 64 ? 5.457 17.609 14.523 1 91.38 64 ASP B C 1
ATOM 1449 O O . ASP B 1 64 ? 6.168 16.922 13.797 1 91.38 64 ASP B O 1
ATOM 1453 N N . ALA B 1 65 ? 5.965 18.406 15.383 1 85.94 65 ALA B N 1
ATOM 1454 C CA . ALA B 1 65 ? 7.367 18.828 15.359 1 85.94 65 ALA B CA 1
ATOM 1455 C C . ALA B 1 65 ? 8.273 17.703 15.867 1 85.94 65 ALA B C 1
ATOM 1457 O O . ALA B 1 65 ? 9.469 17.672 15.562 1 85.94 65 ALA B O 1
ATOM 1458 N N . ALA B 1 66 ? 7.734 16.859 16.656 1 88.69 66 ALA B N 1
ATOM 1459 C CA . ALA B 1 66 ? 8.531 15.805 17.266 1 88.69 66 ALA B CA 1
ATOM 1460 C C . ALA B 1 66 ? 8.727 14.633 16.312 1 88.69 66 ALA B C 1
ATOM 1462 O O . ALA B 1 66 ? 9.594 13.781 16.516 1 88.69 66 ALA B O 1
ATOM 1463 N N . LEU B 1 67 ? 7.961 14.57 15.289 1 92.69 67 LEU B N 1
ATOM 1464 C CA . LEU B 1 67 ? 8.023 13.469 14.336 1 92.69 67 LEU B CA 1
ATOM 1465 C C . LEU B 1 67 ? 9.234 13.609 13.422 1 92.69 67 LEU B C 1
ATOM 1467 O O . LEU B 1 67 ? 9.469 14.68 12.852 1 92.69 67 LEU B O 1
ATOM 1471 N N . ASP B 1 68 ? 10.055 12.539 13.305 1 93.56 68 ASP B N 1
ATOM 1472 C CA . ASP B 1 68 ? 11.18 12.484 12.367 1 93.56 68 ASP B CA 1
ATOM 1473 C C . ASP B 1 68 ? 10.742 12.891 10.961 1 93.56 68 ASP B C 1
ATOM 1475 O O . ASP B 1 68 ? 9.703 12.43 10.477 1 93.56 68 ASP B O 1
ATOM 1479 N N . PRO B 1 69 ? 11.461 13.758 10.336 1 93.06 69 PRO B N 1
ATOM 1480 C CA . PRO B 1 69 ? 11.094 14.219 9 1 93.06 69 PRO B CA 1
ATOM 1481 C C . PRO B 1 69 ? 10.891 13.062 8.016 1 93.06 69 PRO B C 1
ATOM 1483 O O . PRO B 1 69 ? 10.008 13.133 7.156 1 93.06 69 PRO B O 1
ATOM 1486 N N . ALA B 1 70 ? 11.648 12.023 8.133 1 93.62 70 ALA B N 1
ATOM 1487 C CA . ALA B 1 70 ? 11.492 10.883 7.23 1 93.62 70 ALA B CA 1
ATOM 1488 C C . ALA B 1 70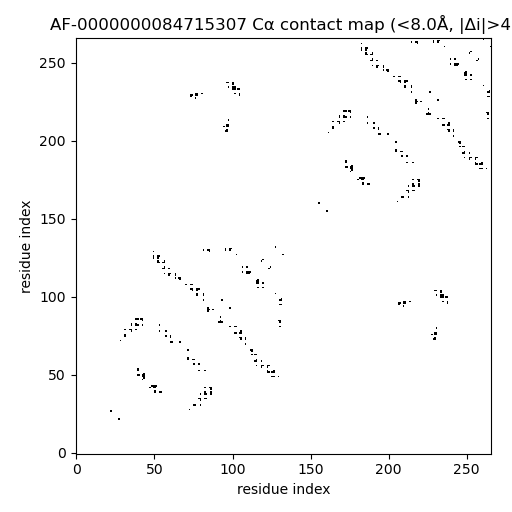 ? 10.156 10.18 7.469 1 93.62 70 ALA B C 1
ATOM 1490 O O . ALA B 1 70 ? 9.492 9.766 6.52 1 93.62 70 ALA B O 1
ATOM 1491 N N . LYS B 1 71 ? 9.805 10.047 8.688 1 96.12 71 LYS B N 1
ATOM 1492 C CA . LYS B 1 71 ? 8.531 9.43 9.031 1 96.12 71 LYS B CA 1
ATOM 1493 C C . LYS B 1 71 ? 7.359 10.312 8.617 1 96.12 71 LYS B C 1
ATOM 1495 O O . LYS B 1 71 ? 6.312 9.812 8.203 1 96.12 71 LYS B O 1
ATOM 1500 N N . ARG B 1 72 ? 7.586 11.57 8.703 1 95.38 72 ARG B N 1
ATOM 1501 C CA . ARG B 1 72 ? 6.562 12.508 8.25 1 95.38 72 ARG B CA 1
ATOM 1502 C C . ARG B 1 72 ? 6.328 12.375 6.75 1 95.38 72 ARG B C 1
ATOM 1504 O O . ARG B 1 72 ? 5.184 12.328 6.293 1 95.38 72 ARG B O 1
ATOM 1511 N N . ALA B 1 73 ? 7.406 12.32 6.074 1 94.12 73 ALA B N 1
ATOM 1512 C CA . ALA B 1 73 ? 7.312 12.172 4.625 1 94.12 73 ALA B CA 1
ATOM 1513 C C . ALA B 1 73 ? 6.641 10.852 4.246 1 94.12 73 ALA B C 1
ATOM 1515 O O . ALA B 1 73 ? 5.82 10.812 3.324 1 94.12 73 ALA B O 1
ATOM 1516 N N . GLU B 1 74 ? 6.961 9.812 4.965 1 96.25 74 GLU B N 1
ATOM 1517 C CA . GLU B 1 74 ? 6.348 8.508 4.746 1 96.25 74 GLU B CA 1
ATOM 1518 C C . GLU B 1 74 ? 4.836 8.57 4.941 1 96.25 74 GLU B C 1
ATOM 1520 O O . GLU B 1 74 ? 4.074 8.141 4.07 1 96.25 74 GLU B O 1
ATOM 1525 N N . ALA B 1 75 ? 4.418 9.133 5.992 1 96.94 75 ALA B N 1
ATOM 1526 C CA . ALA B 1 75 ? 2.996 9.227 6.301 1 96.94 75 ALA B CA 1
ATOM 1527 C C . ALA B 1 75 ? 2.273 10.125 5.297 1 96.94 75 ALA B C 1
ATOM 1529 O O . ALA B 1 75 ? 1.136 9.844 4.914 1 96.94 75 ALA B O 1
ATOM 1530 N N . GLU B 1 76 ? 2.941 11.164 4.938 1 96.81 76 GLU B N 1
ATOM 1531 C CA . GLU B 1 76 ? 2.336 12.078 3.975 1 96.81 76 GLU B CA 1
ATOM 1532 C C . GLU B 1 76 ? 2.098 11.391 2.635 1 96.81 76 GLU B C 1
ATOM 1534 O O . GLU B 1 76 ? 1.052 11.578 2.01 1 96.81 76 GLU B O 1
ATOM 1539 N N . GLN B 1 77 ? 3.033 10.664 2.186 1 97.19 77 GLN B N 1
ATOM 1540 C CA . GLN B 1 77 ? 2.885 9.922 0.938 1 97.19 77 GLN B CA 1
ATOM 1541 C C . GLN B 1 77 ? 1.747 8.906 1.033 1 97.19 77 GLN B C 1
ATOM 1543 O O . GLN B 1 77 ? 0.94 8.781 0.109 1 97.19 77 GLN B O 1
ATOM 1548 N N . GLN B 1 78 ? 1.66 8.227 2.094 1 98 78 GLN B N 1
ATOM 1549 C CA . GLN B 1 78 ? 0.601 7.242 2.303 1 98 78 GLN B CA 1
ATOM 1550 C C . GLN B 1 78 ? -0.768 7.918 2.359 1 98 78 GLN B C 1
ATOM 1552 O O . GLN B 1 78 ? -1.719 7.457 1.726 1 98 78 GLN B O 1
ATOM 1557 N N . LEU B 1 79 ? -0.805 8.992 3.086 1 98.5 79 LEU B N 1
ATOM 1558 C CA . LEU B 1 79 ? -2.066 9.719 3.205 1 98.5 79 LEU B CA 1
ATOM 1559 C C . LEU B 1 79 ? -2.512 10.258 1.853 1 98.5 79 LEU B C 1
ATOM 1561 O O . LEU B 1 79 ? -3.701 10.242 1.531 1 98.5 79 LEU B O 1
ATOM 1565 N N . THR B 1 80 ? -1.562 10.758 1.107 1 98.19 80 THR B N 1
ATOM 1566 C CA . THR B 1 80 ? -1.867 11.281 -0.22 1 98.19 80 THR B CA 1
ATOM 1567 C C . THR B 1 80 ? -2.436 10.188 -1.116 1 98.19 80 THR B C 1
ATOM 1569 O O . THR B 1 80 ? -3.42 10.406 -1.824 1 98.19 80 THR B O 1
ATOM 1572 N N . PHE B 1 81 ? -1.867 9.07 -1.036 1 98.12 81 PHE B N 1
ATOM 1573 C CA . PHE B 1 81 ? -2.363 7.926 -1.797 1 98.12 81 PHE B CA 1
ATOM 1574 C C . PHE B 1 81 ? -3.793 7.586 -1.393 1 98.12 81 PHE B C 1
ATOM 1576 O O . PHE B 1 81 ? -4.648 7.363 -2.25 1 98.12 81 PHE B O 1
ATOM 1583 N N . LEU B 1 82 ? -4.043 7.531 -0.161 1 98.75 82 LEU B N 1
ATOM 1584 C CA . LEU B 1 82 ? -5.371 7.18 0.323 1 98.75 82 LEU B CA 1
ATOM 1585 C C . LEU B 1 82 ? -6.395 8.234 -0.088 1 98.75 82 LEU B C 1
ATOM 1587 O O . LEU B 1 82 ? -7.531 7.898 -0.439 1 98.75 82 LEU B O 1
ATOM 1591 N N . ALA B 1 83 ? -5.957 9.469 -0.015 1 98.69 83 ALA B N 1
ATOM 1592 C CA . ALA B 1 83 ? -6.863 10.539 -0.443 1 98.69 83 ALA B CA 1
ATOM 1593 C C . ALA B 1 83 ? -7.172 10.422 -1.933 1 98.69 83 ALA B C 1
ATOM 1595 O O . ALA B 1 83 ? -8.312 10.648 -2.355 1 98.69 83 ALA B O 1
ATOM 1596 N N . GLU B 1 84 ? -6.184 10.148 -2.68 1 98.25 84 GLU B N 1
ATOM 1597 C CA . GLU B 1 84 ? -6.402 9.922 -4.105 1 98.25 84 GLU B CA 1
ATOM 1598 C C . GLU B 1 84 ? -7.422 8.812 -4.34 1 98.25 84 GLU B C 1
ATOM 1600 O O . GLU B 1 84 ? -8.328 8.953 -5.16 1 98.25 84 GLU B O 1
ATOM 1605 N N . GLN B 1 85 ? -7.23 7.691 -3.629 1 98.12 85 GLN B N 1
ATOM 1606 C CA . GLN B 1 85 ? -8.164 6.578 -3.77 1 98.12 85 GLN B CA 1
ATOM 1607 C C . GLN B 1 85 ? -9.578 6.988 -3.348 1 98.12 85 GLN B C 1
ATOM 1609 O O . GLN B 1 85 ? -10.555 6.621 -3.998 1 98.12 85 GLN B O 1
ATOM 1614 N N . ALA B 1 86 ? -9.664 7.746 -2.314 1 98.5 86 ALA B N 1
ATOM 1615 C CA . ALA B 1 86 ? -10.961 8.141 -1.782 1 98.5 86 ALA B CA 1
ATOM 1616 C C . ALA B 1 86 ? -11.688 9.078 -2.744 1 98.5 86 ALA B C 1
ATOM 1618 O O . ALA B 1 86 ? -12.914 9.18 -2.715 1 98.5 86 ALA B O 1
ATOM 1619 N N . ALA B 1 87 ? -10.898 9.758 -3.549 1 97.62 87 ALA B N 1
ATOM 1620 C CA . ALA B 1 87 ? -11.477 10.695 -4.504 1 97.62 87 ALA B CA 1
ATOM 1621 C C . ALA B 1 87 ? -11.969 9.977 -5.754 1 97.62 87 ALA B C 1
ATOM 1623 O O . ALA B 1 87 ? -12.664 10.57 -6.586 1 97.62 87 ALA B O 1
ATOM 1624 N N . LYS B 1 88 ? -11.633 8.789 -5.883 1 96.5 88 LYS B N 1
ATOM 1625 C CA . LYS B 1 88 ? -12.039 7.988 -7.031 1 96.5 88 LYS B CA 1
ATOM 1626 C C . LYS B 1 88 ? -13.344 7.25 -6.742 1 96.5 88 LYS B C 1
ATOM 1628 O O . LYS B 1 88 ? -13.68 7.004 -5.582 1 96.5 88 LYS B O 1
ATOM 1633 N N . SER B 1 89 ? -14 6.887 -7.898 1 94.75 89 SER B N 1
ATOM 1634 C CA . SER B 1 89 ? -15.102 5.938 -7.73 1 94.75 89 SER B CA 1
ATOM 1635 C C . SER B 1 89 ? -14.578 4.566 -7.309 1 94.75 89 SER B C 1
ATOM 1637 O O . SER B 1 89 ? -13.414 4.246 -7.523 1 94.75 89 SER B O 1
ATOM 1639 N N . LYS B 1 90 ? -15.391 3.781 -6.703 1 93.88 90 LYS B N 1
ATOM 1640 C CA . LYS B 1 90 ? -14.984 2.488 -6.164 1 93.88 90 LYS B CA 1
ATOM 1641 C C . LYS B 1 90 ? -14.344 1.619 -7.246 1 93.88 90 LYS B C 1
ATOM 1643 O O . LYS B 1 90 ? -13.367 0.916 -6.984 1 93.88 90 LYS B O 1
ATOM 1648 N N . GLN B 1 91 ? -14.82 1.721 -8.461 1 93.56 91 GLN B N 1
ATOM 1649 C CA . GLN B 1 91 ? -14.359 0.869 -9.555 1 93.56 91 GLN B CA 1
ATOM 1650 C C . GLN B 1 91 ? -12.977 1.297 -10.031 1 93.56 91 GLN B C 1
ATOM 1652 O O . GLN B 1 91 ? -12.266 0.514 -10.664 1 93.56 91 GLN B O 1
ATOM 1657 N N . GLN B 1 92 ? -12.586 2.492 -9.68 1 96 92 GLN B N 1
ATOM 1658 C CA . GLN B 1 92 ? -11.32 3.035 -10.172 1 96 92 GLN B CA 1
ATOM 1659 C C . GLN B 1 92 ? -10.227 2.926 -9.117 1 96 92 GLN B C 1
ATOM 1661 O O . GLN B 1 92 ? -9.062 3.232 -9.391 1 96 92 GLN B O 1
ATOM 1666 N N . ARG B 1 93 ? -10.656 2.385 -7.988 1 97.69 93 ARG B N 1
ATOM 1667 C CA . ARG B 1 93 ? -9.695 2.307 -6.898 1 97.69 93 ARG B CA 1
ATOM 1668 C C . ARG B 1 93 ? -8.773 1.104 -7.066 1 97.69 93 ARG B C 1
ATOM 1670 O O . ARG B 1 93 ? -9.102 0.16 -7.789 1 97.69 93 ARG B O 1
ATOM 1677 N N . GLN B 1 94 ? -7.676 1.278 -6.441 1 97.12 94 GLN B N 1
ATOM 1678 C CA . GLN B 1 94 ? -6.848 0.088 -6.277 1 97.12 94 GLN B CA 1
ATOM 1679 C C . GLN B 1 94 ? -7.594 -1.002 -5.516 1 97.12 94 GLN B C 1
ATOM 1681 O O . GLN B 1 94 ? -8.531 -0.713 -4.766 1 97.12 94 GLN B O 1
ATOM 1686 N N . PRO B 1 95 ? -7.109 -2.229 -5.75 1 95.81 95 PRO B N 1
ATOM 1687 C CA . PRO B 1 95 ? -7.746 -3.328 -5.023 1 95.81 95 PRO B CA 1
ATOM 1688 C C . PRO B 1 95 ? -7.66 -3.158 -3.508 1 95.81 95 PRO B C 1
ATOM 1690 O O . PRO B 1 95 ? -6.727 -2.531 -3.004 1 95.81 95 PRO B O 1
ATOM 1693 N N . LEU B 1 96 ? -8.516 -3.756 -2.84 1 97.5 96 LEU B N 1
ATOM 1694 C CA . LEU B 1 96 ? -8.688 -3.604 -1.398 1 97.5 96 LEU B CA 1
ATOM 1695 C C . LEU B 1 96 ? -7.414 -3.99 -0.655 1 97.5 96 LEU B C 1
ATOM 1697 O O . LEU B 1 96 ? -7.031 -3.33 0.313 1 97.5 96 LEU B O 1
ATOM 1701 N N . ALA B 1 97 ? -6.777 -5.02 -1.074 1 97.44 97 ALA B N 1
ATOM 1702 C CA . ALA B 1 97 ? -5.578 -5.496 -0.388 1 97.44 97 ALA B CA 1
ATOM 1703 C C . ALA B 1 97 ? -4.477 -4.434 -0.411 1 97.44 97 ALA B C 1
ATOM 1705 O O . ALA B 1 97 ? -3.701 -4.316 0.54 1 97.44 97 ALA B O 1
ATOM 1706 N N . VAL B 1 98 ? -4.41 -3.682 -1.489 1 98.31 98 VAL B N 1
ATOM 1707 C CA . VAL B 1 98 ? -3.43 -2.607 -1.613 1 98.31 98 VAL B CA 1
ATOM 1708 C C . VAL B 1 98 ? -3.799 -1.459 -0.678 1 98.31 98 VAL B C 1
ATOM 1710 O O . VAL B 1 98 ? -2.953 -0.962 0.069 1 98.31 98 VAL B O 1
ATOM 1713 N N . ILE B 1 99 ? -5.043 -1.131 -0.712 1 98.75 99 ILE B N 1
ATOM 1714 C CA . ILE B 1 99 ? -5.531 -0.049 0.135 1 98.75 99 ILE B CA 1
ATOM 1715 C C . ILE B 1 99 ? -5.305 -0.401 1.604 1 98.75 99 ILE B C 1
ATOM 1717 O O . ILE B 1 99 ? -4.797 0.419 2.375 1 98.75 99 ILE B O 1
ATOM 1721 N N . LYS B 1 100 ? -5.594 -1.597 1.972 1 98.56 100 LYS B N 1
ATOM 1722 C CA . LYS B 1 100 ? -5.434 -2.035 3.355 1 98.56 100 LYS B CA 1
ATOM 1723 C C . LYS B 1 100 ? -3.963 -2.029 3.766 1 98.56 100 LYS B C 1
ATOM 1725 O O . LYS B 1 100 ? -3.637 -1.746 4.922 1 98.56 100 LYS B O 1
ATOM 1730 N N . SER B 1 101 ? -3.119 -2.377 2.84 1 98.62 101 SER B N 1
ATOM 1731 C CA . SER B 1 101 ? -1.69 -2.33 3.131 1 98.62 101 SER B CA 1
ATOM 1732 C C . SER B 1 101 ? -1.243 -0.916 3.484 1 98.62 101 SER B C 1
ATOM 1734 O O . SER B 1 101 ? -0.483 -0.719 4.434 1 98.62 101 SER B O 1
ATOM 1736 N N . VAL B 1 102 ? -1.742 0.032 2.76 1 98.69 102 VAL B N 1
ATOM 1737 C CA . VAL B 1 102 ? -1.32 1.412 2.977 1 98.69 102 VAL B CA 1
ATOM 1738 C C . VAL B 1 102 ? -1.945 1.947 4.262 1 98.69 102 VAL B C 1
ATOM 1740 O O . VAL B 1 102 ? -1.302 2.684 5.016 1 98.69 102 VAL B O 1
ATOM 1743 N N . LEU B 1 103 ? -3.188 1.538 4.516 1 98.75 103 LEU B N 1
ATOM 1744 C CA . LEU B 1 103 ? -3.803 1.888 5.793 1 98.75 103 LEU B CA 1
ATOM 1745 C C . LEU B 1 103 ? -2.979 1.351 6.957 1 98.75 103 LEU B C 1
ATOM 1747 O O . LEU B 1 103 ? -2.744 2.062 7.938 1 98.75 103 LEU B O 1
ATOM 1751 N N . SER B 1 104 ? -2.504 0.185 6.832 1 98 104 SER B N 1
ATOM 1752 C CA . SER B 1 104 ? -1.66 -0.408 7.863 1 98 104 SER B CA 1
ATOM 1753 C C . SER B 1 104 ? -0.328 0.326 7.977 1 98 104 SER B C 1
ATOM 1755 O O . SER B 1 104 ? 0.224 0.457 9.07 1 98 104 SER B O 1
ATOM 1757 N N . GLY B 1 105 ? 0.143 0.749 6.844 1 97.88 105 GLY B N 1
ATOM 1758 C CA . GLY B 1 105 ? 1.392 1.495 6.832 1 97.88 105 GLY B CA 1
ATOM 1759 C C . GLY B 1 105 ? 1.327 2.781 7.637 1 97.88 105 GLY B C 1
ATOM 1760 O O . GLY B 1 105 ? 2.199 3.045 8.461 1 97.88 105 GLY B O 1
ATOM 1761 N N . ILE B 1 106 ? 0.312 3.551 7.441 1 97.62 106 ILE B N 1
ATOM 1762 C CA . ILE B 1 106 ? 0.225 4.82 8.156 1 97.62 106 ILE B CA 1
ATOM 1763 C C . ILE B 1 106 ? -0.016 4.566 9.641 1 97.62 106 ILE B C 1
ATOM 1765 O O . ILE B 1 106 ? 0.489 5.301 10.492 1 97.62 106 ILE B O 1
ATOM 1769 N N . ALA B 1 107 ? -0.816 3.525 9.953 1 97.25 107 ALA B N 1
ATOM 1770 C CA . ALA B 1 107 ? -1.031 3.168 11.352 1 97.25 107 ALA B CA 1
ATOM 1771 C C . ALA B 1 107 ? 0.292 2.865 12.055 1 97.25 107 ALA B C 1
ATOM 1773 O O . ALA B 1 107 ? 0.486 3.23 13.211 1 97.25 107 ALA B O 1
ATOM 1774 N N . GLN B 1 108 ? 1.16 2.256 11.375 1 96.5 108 GLN B N 1
ATOM 1775 C CA . GLN B 1 108 ? 2.469 1.946 11.938 1 96.5 108 GLN B CA 1
ATOM 1776 C C . GLN B 1 108 ? 3.273 3.217 12.195 1 96.5 108 GLN B C 1
ATOM 1778 O O . GLN B 1 108 ? 3.961 3.33 13.211 1 96.5 108 GLN B O 1
ATOM 1783 N N . VAL B 1 109 ? 3.188 4.184 11.336 1 96.25 109 VAL B N 1
ATOM 1784 C CA . VAL B 1 109 ? 3.949 5.418 11.477 1 96.25 109 VAL B CA 1
ATOM 1785 C C . VAL B 1 109 ? 3.439 6.207 12.68 1 96.25 109 VAL B C 1
ATOM 1787 O O . VAL B 1 109 ? 4.215 6.879 13.367 1 96.25 109 VAL B O 1
ATOM 1790 N N . THR B 1 110 ? 2.172 6.066 12.891 1 95.56 110 THR B N 1
ATOM 1791 C CA . THR B 1 110 ? 1.577 6.855 13.961 1 95.56 110 THR B CA 1
ATOM 1792 C C . THR B 1 110 ? 2.166 6.465 15.312 1 95.56 110 THR B C 1
ATOM 1794 O O . THR B 1 110 ? 2.096 7.234 16.281 1 95.56 110 THR B O 1
ATOM 1797 N N . THR B 1 111 ? 2.725 5.305 15.422 1 94.69 111 THR B N 1
ATOM 1798 C CA . THR B 1 111 ? 3.264 4.832 16.688 1 94.69 111 THR B CA 1
ATOM 1799 C C . THR B 1 111 ? 4.496 5.641 17.094 1 94.69 111 THR B C 1
ATOM 1801 O O . THR B 1 111 ? 4.938 5.574 18.234 1 94.69 111 THR B O 1
ATOM 1804 N N . PHE B 1 112 ? 4.961 6.422 16.234 1 94.5 112 PHE B N 1
ATOM 1805 C CA . PHE B 1 112 ? 6.172 7.195 16.484 1 94.5 112 PHE B CA 1
ATOM 1806 C C . PHE B 1 112 ? 5.832 8.586 17.016 1 94.5 112 PHE B C 1
ATOM 1808 O O . PHE B 1 112 ? 6.723 9.359 17.359 1 94.5 112 PHE B O 1
ATOM 1815 N N . SER B 1 113 ? 4.574 8.922 17.094 1 94.81 113 SER B N 1
ATOM 1816 C CA . SER B 1 113 ? 4.125 10.242 17.516 1 94.81 113 SER B CA 1
ATOM 1817 C C . SER B 1 113 ? 2.805 10.172 18.266 1 94.81 113 SER B C 1
ATOM 1819 O O . SER B 1 113 ? 1.801 9.703 17.734 1 94.81 113 SER B O 1
ATOM 1821 N N . VAL B 1 114 ? 2.807 10.711 19.438 1 93.75 114 VAL B N 1
ATOM 1822 C CA . VAL B 1 114 ? 1.596 10.719 20.266 1 93.75 114 VAL B CA 1
ATOM 1823 C C . VAL B 1 114 ? 0.524 11.57 19.578 1 93.75 114 VAL B C 1
ATOM 1825 O O . VAL B 1 114 ? -0.646 11.18 19.531 1 93.75 114 VAL B O 1
ATOM 1828 N N . ASN B 1 115 ? 0.931 12.648 19.062 1 94.69 115 ASN B N 1
ATOM 1829 C CA . ASN B 1 115 ? -0.013 13.547 18.406 1 94.69 115 ASN B CA 1
ATOM 1830 C C . ASN B 1 115 ? -0.634 12.906 17.172 1 94.69 115 ASN B C 1
ATOM 1832 O O . ASN B 1 115 ? -1.85 12.977 16.984 1 94.69 115 ASN B O 1
ATOM 1836 N N . LEU B 1 116 ? 0.181 12.266 16.422 1 96.25 116 LEU B N 1
ATOM 1837 C CA . LEU B 1 116 ? -0.33 11.617 15.227 1 96.25 116 LEU B CA 1
ATOM 1838 C C . LEU B 1 116 ? -1.192 10.414 15.586 1 96.25 116 LEU B C 1
ATOM 1840 O O . LEU B 1 116 ? -2.197 10.141 14.922 1 96.25 116 LEU B O 1
ATOM 1844 N N . SER B 1 117 ? -0.753 9.727 16.562 1 97.12 117 SER B N 1
ATOM 1845 C CA . SER B 1 117 ? -1.533 8.578 17.016 1 97.12 117 SER B CA 1
ATOM 1846 C C . SER B 1 117 ? -2.936 9 17.438 1 97.12 117 SER B C 1
ATOM 1848 O O . SER B 1 117 ? -3.92 8.344 17.094 1 97.12 117 SER B O 1
ATOM 1850 N N . LYS B 1 118 ? -3.049 10.039 18.125 1 97.44 118 LYS B N 1
ATOM 1851 C CA . LYS B 1 118 ? -4.344 10.531 18.594 1 97.44 118 LYS B CA 1
ATOM 1852 C C . LYS B 1 118 ? -5.227 10.938 17.406 1 97.44 118 LYS B C 1
ATOM 1854 O O . LYS B 1 118 ? -6.414 10.617 17.375 1 97.44 118 LYS B O 1
ATOM 1859 N N . ALA B 1 119 ? -4.629 11.68 16.484 1 97.81 119 ALA B N 1
ATO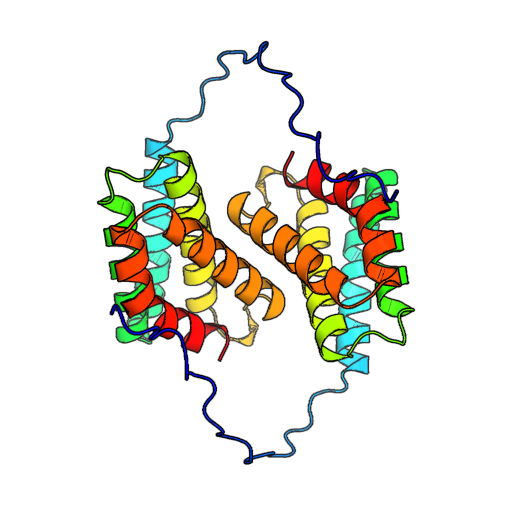M 1860 C CA . ALA B 1 119 ? -5.375 12.062 15.289 1 97.81 119 ALA B CA 1
ATOM 1861 C C . ALA B 1 119 ? -5.867 10.828 14.539 1 97.81 119 ALA B C 1
ATOM 1863 O O . ALA B 1 119 ? -7.023 10.781 14.102 1 97.81 119 ALA B O 1
ATOM 1864 N N . TRP B 1 120 ? -5.047 9.852 14.469 1 98.12 120 TRP B N 1
ATOM 1865 C CA . TRP B 1 120 ? -5.406 8.648 13.727 1 98.12 120 TRP B CA 1
ATOM 1866 C C . TRP B 1 120 ? -6.473 7.852 14.461 1 98.12 120 TRP B C 1
ATOM 1868 O O . TRP B 1 120 ? -7.367 7.27 13.844 1 98.12 120 TRP B O 1
ATOM 1878 N N . GLU B 1 121 ? -6.383 7.766 15.672 1 98.12 121 GLU B N 1
ATOM 1879 C CA . GLU B 1 121 ? -7.391 7.07 16.469 1 98.12 121 GLU B CA 1
ATOM 1880 C C . GLU B 1 121 ? -8.773 7.68 16.25 1 98.12 121 GLU B C 1
ATOM 1882 O O . GLU B 1 121 ? -9.781 6.969 16.266 1 98.12 121 GLU B O 1
ATOM 1887 N N . THR B 1 122 ? -8.781 8.938 16.078 1 98.38 122 THR B N 1
ATOM 1888 C CA . THR B 1 122 ? -10.047 9.648 15.953 1 98.38 122 THR B CA 1
ATOM 1889 C C . THR B 1 122 ? -10.555 9.594 14.516 1 98.38 122 THR B C 1
ATOM 1891 O O . THR B 1 122 ? -11.742 9.328 14.289 1 98.38 122 THR B O 1
ATOM 1894 N N . PHE B 1 123 ? -9.703 9.797 13.547 1 98.56 123 PHE B N 1
ATOM 1895 C CA . PHE B 1 123 ? -10.148 10.055 12.188 1 98.56 123 PHE B CA 1
ATOM 1896 C C . PHE B 1 123 ? -9.828 8.875 11.273 1 98.56 123 PHE B C 1
ATOM 1898 O O . PHE B 1 123 ? -10.398 8.742 10.195 1 98.56 123 PHE B O 1
ATOM 1905 N N . GLY B 1 124 ? -8.812 8.055 11.664 1 98.38 124 GLY B N 1
ATOM 1906 C CA . GLY B 1 124 ? -8.414 6.891 10.891 1 98.38 124 GLY B CA 1
ATOM 1907 C C . GLY B 1 124 ? -9.57 5.957 10.578 1 98.38 124 GLY B C 1
ATOM 1908 O O . GLY B 1 124 ? -9.727 5.516 9.438 1 98.38 124 GLY B O 1
ATOM 1909 N N . PRO B 1 125 ? -10.43 5.664 11.516 1 98.5 125 PRO B N 1
ATOM 1910 C CA . PRO B 1 125 ? -11.562 4.766 11.273 1 98.5 125 PRO B CA 1
ATOM 1911 C C . PRO B 1 125 ? -12.523 5.289 10.211 1 98.5 125 PRO B C 1
ATOM 1913 O O . PRO B 1 125 ? -13.109 4.508 9.461 1 98.5 125 PRO B O 1
ATOM 1916 N N . VAL B 1 126 ? -12.711 6.551 10.086 1 98.69 126 VAL B N 1
ATOM 1917 C CA . VAL B 1 126 ? -13.562 7.145 9.062 1 98.69 126 VAL B CA 1
ATOM 1918 C C . VAL B 1 126 ? -12.969 6.875 7.68 1 98.69 126 VAL B C 1
ATOM 1920 O O . VAL B 1 126 ? -13.672 6.441 6.766 1 98.69 126 VAL B O 1
ATOM 1923 N N . ILE B 1 127 ? -11.656 7.07 7.594 1 98.81 127 ILE B N 1
ATOM 1924 C CA . ILE B 1 127 ? -10.945 6.879 6.332 1 98.81 127 ILE B CA 1
ATOM 1925 C C . ILE B 1 127 ? -10.945 5.398 5.957 1 98.81 127 ILE B C 1
ATOM 1927 O O . ILE B 1 127 ? -11.305 5.039 4.836 1 98.81 127 ILE B O 1
ATOM 1931 N N . ALA B 1 128 ? -10.617 4.605 6.902 1 98.69 128 ALA B N 1
ATOM 1932 C CA . ALA B 1 128 ? -10.562 3.166 6.668 1 98.69 128 ALA B CA 1
ATOM 1933 C C . ALA B 1 128 ? -11.945 2.613 6.324 1 98.69 128 ALA B C 1
ATOM 1935 O O . ALA B 1 128 ? -12.078 1.763 5.441 1 98.69 128 ALA B O 1
ATOM 1936 N N . GLY B 1 129 ? -12.953 3.061 7 1 98.31 129 GLY B N 1
ATOM 1937 C CA . GLY B 1 129 ? -14.305 2.604 6.738 1 98.31 129 GLY B CA 1
ATOM 1938 C C . GLY B 1 129 ? -14.789 2.93 5.336 1 98.31 129 GLY B C 1
ATOM 1939 O O . GLY B 1 129 ? -15.43 2.104 4.684 1 98.31 129 GLY B O 1
ATOM 1940 N N . TYR B 1 130 ? -14.484 4.074 4.906 1 98.44 130 TYR B N 1
ATOM 1941 C CA . TYR B 1 130 ? -14.906 4.488 3.57 1 98.44 130 TYR B CA 1
ATOM 1942 C C . TYR B 1 130 ? -14.18 3.689 2.496 1 98.44 130 TYR B C 1
ATOM 1944 O O . TYR B 1 130 ? -14.781 3.283 1.501 1 98.44 130 TYR B O 1
ATOM 1952 N N . LEU B 1 131 ? -12.852 3.5 2.717 1 98.38 131 LEU B N 1
ATOM 1953 C CA . LEU B 1 131 ? -12.016 2.938 1.665 1 98.38 131 LEU B CA 1
ATOM 1954 C C . LEU B 1 131 ? -12.023 1.414 1.716 1 98.38 131 LEU B C 1
ATOM 1956 O O . LEU B 1 131 ? -11.852 0.753 0.69 1 98.38 131 LEU B O 1
ATOM 1960 N N . ALA B 1 132 ? -12.172 0.825 2.855 1 94.56 132 ALA B N 1
ATOM 1961 C CA . ALA B 1 132 ? -11.984 -0.617 3.004 1 94.56 132 ALA B CA 1
ATOM 1962 C C . ALA B 1 132 ? -13.25 -1.278 3.539 1 94.56 132 ALA B C 1
ATOM 1964 O O . ALA B 1 132 ? -13.258 -2.475 3.84 1 94.56 132 ALA B O 1
ATOM 1965 N N . GLY B 1 133 ? -14.336 -0.494 3.748 1 85 133 GLY B N 1
ATOM 1966 C CA . GLY B 1 133 ? -15.586 -1.043 4.25 1 85 133 GLY B CA 1
ATOM 1967 C C . GLY B 1 133 ? -16.547 -1.437 3.145 1 85 133 GLY B C 1
ATOM 1968 O O . GLY B 1 133 ? -16.375 -1.052 1.988 1 85 133 GLY B O 1
#

Foldseek 3Di:
DDDPPVDDPVDCPDDPPPPPPPPPLVVVVVVLVVLLVVLLVLLCVPPVLLSVLLVLLLVLLVVQPQQDSVLSVLLSVLSSLLSNQSSDDLVPHDDLVVNVVSLVVNCVSCVSDPSSNVSCVVRVCVSCVSNND/DDDPPVPDPVDCPPPPPPPPPPPPLVVVVVVLVVLLVVLLVLLCVPPVLLSVLLVLLLVLLVPQPQQDSVLSVLLSVLSSLLSNQSSDDLVPHDDLVVNVVSLVVNCVSQVSDPSSNVSCVVRVCVSCVSNND

Secondary structure (DSSP, 8-state):
----TT------------------HHHHHHHHHHH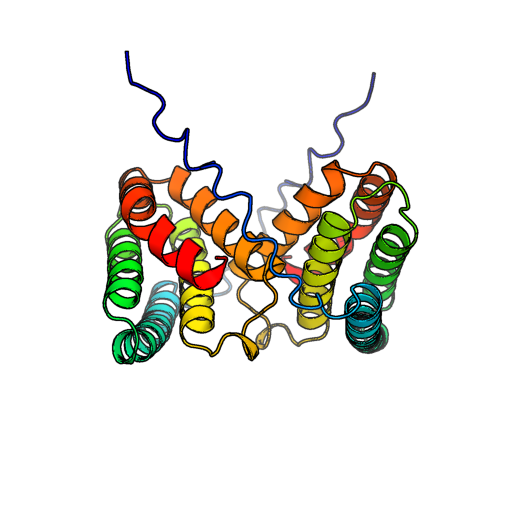HHHHHHHHHTT-HHHHHHHHHHHHHHHH-TTS-HHHHHHHHHHHHHHHHHHTS-GGGSPPHHHHHHHHHHHHHHHTT-HHHHHHHHHHHHHHHHHHH-/----TTS-------S---------HHHHHHHHHHHHHHHHHHHHTT-HHHHHHHHHHHHHHHH-TTS-HHHHHHHHHHHHHHHHHHHS-GGGSPPHHHHHHHHHHHHHHHTT-HHHHHHHHHHHHHHHHHHH-

pLDDT: mean 80.24, std 29.09, range [18.3, 98.81]

Solvent-accessible surface area (backbone atoms only — not comparable to full-atom values): 14910 Å² total; per-residue (Å²): 134,85,81,79,71,88,64,74,81,72,69,72,90,70,69,87,68,68,78,66,78,65,73,55,64,63,53,54,46,50,51,49,46,52,53,35,50,51,25,36,53,57,24,38,76,79,35,54,69,58,23,49,31,52,50,48,43,50,50,37,56,74,64,40,80,83,44,52,68,67,57,45,52,34,39,49,49,30,51,34,52,50,35,48,41,62,49,39,56,80,88,70,33,74,55,60,47,44,53,51,15,32,54,50,40,40,58,59,54,23,76,70,27,73,65,37,34,54,37,36,70,68,26,41,59,58,53,47,44,69,70,71,97,134,84,81,79,73,86,63,72,82,71,69,70,93,64,71,86,60,68,79,68,77,66,74,57,63,64,54,54,45,49,51,49,45,53,53,34,51,51,25,36,53,57,25,38,76,78,33,54,70,56,23,50,31,54,50,47,43,51,49,36,55,73,66,41,80,83,43,54,68,68,57,45,52,34,40,49,50,30,50,34,51,51,36,48,41,61,49,39,58,79,88,71,34,73,57,60,48,43,52,51,15,33,55,51,39,40,58,58,54,23,75,70,28,73,65,39,33,52,40,38,71,68,27,40,59,58,53,46,44,69,70,72,96

Organism: Cystobacter fuscus (strain ATCC 25194 / DSM 2262 / NBRC 100088 / M29) (NCBI:txid1242864)

Sequence (266 aa):
MTTNIVNNIYGDNANVASTAHSPNSGAAFASGNAIINQHIGNIQQGNQELANAFKNVLEALKTDAALDPAKRAEAEQQLTFLAEQAAKSKQQRQPLAVIKSVLSGIAQVTTFSVNLSKAWETFGPVIAGYLAGMTTNIVNNIYGDNANVASTAHSPNSGAAFASGNAIINQHIGNIQQGNQELANAFKNVLEALKTDAALDPAKRAEAEQQLTFLAEQAAKSKQQRQPLAVIKSVLSGIAQVTTFSVNLSKAWETFGPVIAGYLAG